Protein AF-A0A3N5ETC2-F1 (afdb_monomer)

Solvent-accessible surface area (backbone atoms only — not comparable to full-atom values): 14124 Å² total; per-residue (Å²): 138,89,84,89,78,61,56,82,52,38,61,67,38,75,29,62,66,17,49,47,50,41,55,29,38,57,74,42,97,47,43,47,80,92,52,79,60,78,62,49,77,41,61,48,89,78,31,52,67,51,34,75,43,76,66,88,49,67,66,61,48,50,51,41,51,53,55,23,56,76,71,58,75,91,77,90,53,80,82,88,71,67,94,67,65,34,75,94,72,60,84,70,82,59,80,72,40,48,79,42,86,40,76,46,70,74,87,73,61,61,68,84,58,93,41,73,70,49,39,47,38,69,69,37,69,14,74,51,74,47,82,40,49,38,69,51,51,52,31,48,54,74,51,38,63,48,66,68,54,49,52,46,44,51,29,71,64,69,58,69,47,39,57,56,65,51,62,65,57,52,80,88,18,54,75,40,69,48,59,46,50,56,96,46,33,33,42,33,43,37,33,36,36,44,95,84,62,65,29,35,38,41,31,44,33,45,31,42,48,41,61,56,96,86,35,74,78,42,79,50,75,48,76,53,69,57,66,38,45,78,50,59,94,44,84,67,65,62,68

Sequence (239 aa):
MSLAIDQWYTRRQKDPEGDFYRKIVLQSPQNNLNATTQGLFLATPDGKLLGFTNNRSPEWVRAMLKKGLAGFTPGEAELLTNPKPDPNFTYRLPEGGLILSATSKVLKGYDKAPSLEIGFFQNSLGRDVLWMRKDEHQALVRGEVMKSFQKRMAKFNLIDNTRGEPYPWQDAEIKQVEMTIKDGVLTGTAHLETASGDRGYKAELRGFVESKEGKLTRLDVVARGEAWGASGCTEVGKP

Mean predicted aligned error: 6.09 Å

Secondary structure (DSSP, 8-state):
------HHHHTT--SHHHHHHHHHHTTSTT--TTS---SEEEE-TTS-EEEEE----HHHHHHHHHHHHHT-----------SS--TTT-PPPPTT-EEEEEEE---S-PPPPSSHHHHHHHH--EEEEEEE-HHHHHHHHTT---HHHHHHHHHHTSS--TTSSPPPPPGGGEEEEEEEEETTEEEEEEEEE-TTSSSEEEEEEEEEEEEETTEEEEEEEEEEEEEES--SS------

Foldseek 3Di:
DDDDDDLLQLCVWDFLSSVLVLLQQCVDPNNPSVDDSDWDFDADPQNHTQFTDRDPDPVVVVVSVVSSVVVDDDDDDDDDDTPDTRPVRPDDQPVQKDKDKAKDADPDDFDDFPDVVLVQLNPFIFIDIDIGDNVQQLQLQVQHHDPVSQQSCQFPPVFPRSQDDFHGADPVQFPDTDWGGDPQKIWIWTWGADPVRQWIWTWIKIWGWDDDPSGTPDTDMDIDTDIFHGGDDGNRTTD

pLDDT: mean 91.54, std 9.15, range [47.66, 98.75]

Radius of gyration: 22.19 Å; Cα contacts (8 Å, |Δi|>4): 413; chains: 1; bounding box: 44×50×58 Å

Structure (mmCIF, N/CA/C/O backbone):
data_AF-A0A3N5ETC2-F1
#
_entry.id   AF-A0A3N5ETC2-F1
#
loop_
_atom_site.group_PDB
_atom_site.id
_atom_site.type_symbol
_atom_site.label_atom_id
_atom_site.label_alt_id
_atom_site.label_comp_id
_atom_site.label_asym_id
_atom_site.label_entity_id
_atom_site.label_seq_id
_atom_site.pdbx_PDB_ins_code
_atom_site.Cartn_x
_atom_site.Cartn_y
_atom_site.Cartn_z
_atom_site.occupancy
_atom_site.B_iso_or_equiv
_atom_site.auth_seq_id
_atom_site.auth_comp_id
_atom_site.auth_asym_id
_atom_site.auth_atom_id
_atom_site.pdbx_PDB_model_num
ATOM 1 N N . MET A 1 1 ? -0.061 -10.756 -23.915 1.00 68.75 1 MET A N 1
ATOM 2 C CA . MET A 1 1 ? -0.398 -10.809 -22.477 1.00 68.75 1 MET A CA 1
ATOM 3 C C . MET A 1 1 ? 0.293 -9.642 -21.793 1.00 68.75 1 MET A C 1
ATOM 5 O O . MET A 1 1 ? 1.446 -9.391 -22.114 1.00 68.75 1 MET A O 1
ATOM 9 N N . SER A 1 2 ? -0.396 -8.907 -20.922 1.00 76.06 2 SER A N 1
ATOM 10 C CA . SER A 1 2 ? 0.222 -7.900 -20.051 1.00 76.06 2 SER A CA 1
ATOM 11 C C . SER A 1 2 ? 0.341 -8.476 -18.646 1.00 76.06 2 SER A C 1
ATOM 13 O O . SER A 1 2 ? -0.638 -9.011 -18.130 1.00 76.06 2 SER A O 1
ATOM 15 N N . LEU A 1 3 ? 1.520 -8.359 -18.044 1.00 85.56 3 LEU A N 1
ATOM 16 C CA . LEU A 1 3 ? 1.805 -8.815 -16.688 1.00 85.56 3 LEU A CA 1
ATOM 17 C C . LEU A 1 3 ? 2.266 -7.616 -15.858 1.00 85.56 3 LEU A C 1
ATOM 19 O O . LEU A 1 3 ? 3.099 -6.835 -16.315 1.00 85.56 3 LEU A O 1
ATOM 23 N N . ALA A 1 4 ? 1.725 -7.482 -14.650 1.00 85.56 4 ALA A N 1
ATOM 24 C CA . ALA A 1 4 ? 2.236 -6.562 -13.644 1.00 85.56 4 ALA A CA 1
ATOM 25 C C . ALA A 1 4 ? 3.033 -7.365 -12.613 1.00 85.56 4 ALA A C 1
ATOM 27 O O . ALA A 1 4 ? 2.586 -8.424 -12.179 1.00 85.56 4 ALA A O 1
ATOM 28 N N . ILE A 1 5 ? 4.202 -6.856 -12.236 1.00 88.69 5 ILE A N 1
ATOM 29 C CA . ILE A 1 5 ? 5.091 -7.471 -11.248 1.00 88.69 5 ILE A CA 1
ATOM 30 C C . ILE A 1 5 ? 5.539 -6.423 -10.237 1.00 88.69 5 ILE A C 1
ATOM 32 O O . ILE A 1 5 ? 5.671 -5.241 -10.569 1.00 88.69 5 ILE A O 1
ATOM 36 N N . ASP A 1 6 ? 5.819 -6.861 -9.015 1.00 89.06 6 ASP A N 1
ATOM 37 C CA . ASP A 1 6 ? 6.501 -6.025 -8.036 1.00 89.06 6 ASP A CA 1
ATOM 38 C C . ASP A 1 6 ? 8.007 -6.048 -8.320 1.00 89.06 6 ASP A C 1
ATOM 40 O O . ASP A 1 6 ? 8.734 -6.954 -7.909 1.00 89.06 6 ASP A O 1
ATOM 44 N N . GLN A 1 7 ? 8.496 -5.019 -9.017 1.00 90.94 7 GLN A N 1
ATOM 45 C CA . GLN A 1 7 ? 9.916 -4.910 -9.353 1.00 90.94 7 GLN A CA 1
ATOM 46 C C . GLN A 1 7 ? 10.832 -4.927 -8.121 1.00 90.94 7 GLN A C 1
ATOM 48 O O . GLN A 1 7 ? 11.973 -5.380 -8.224 1.00 90.94 7 GLN A O 1
ATOM 53 N N . TRP A 1 8 ? 10.366 -4.443 -6.961 1.00 88.00 8 TRP A N 1
ATOM 54 C CA . TRP A 1 8 ? 11.162 -4.440 -5.736 1.00 88.00 8 TRP A CA 1
ATOM 55 C C . TRP A 1 8 ? 11.417 -5.877 -5.273 1.00 88.00 8 TRP A C 1
ATOM 57 O O . TRP A 1 8 ? 12.530 -6.195 -4.842 1.00 88.00 8 TRP A O 1
ATOM 67 N N . TYR A 1 9 ? 10.433 -6.759 -5.424 1.00 91.38 9 TYR A N 1
ATOM 68 C CA . TYR A 1 9 ? 10.560 -8.174 -5.082 1.00 91.38 9 TYR A CA 1
ATOM 69 C C . TYR A 1 9 ? 11.298 -8.943 -6.170 1.00 91.38 9 TYR A C 1
ATOM 71 O O . TYR A 1 9 ? 12.381 -9.482 -5.925 1.00 91.38 9 TYR A O 1
ATOM 79 N N . THR A 1 10 ? 10.777 -8.925 -7.395 1.00 92.75 10 THR A N 1
ATOM 80 C CA . THR A 1 10 ? 11.237 -9.809 -8.472 1.00 92.75 10 THR A CA 1
ATOM 81 C C . THR A 1 10 ? 12.703 -9.557 -8.843 1.00 92.75 10 THR A C 1
ATOM 83 O O . THR A 1 10 ? 13.438 -10.491 -9.159 1.00 92.75 10 THR A O 1
ATOM 86 N N . ARG A 1 11 ? 13.215 -8.319 -8.714 1.00 94.25 11 ARG A N 1
ATOM 87 C CA . ARG A 1 11 ? 14.649 -8.047 -8.954 1.00 94.25 11 ARG A CA 1
ATOM 88 C C . ARG A 1 11 ? 15.577 -8.738 -7.951 1.00 94.25 11 ARG A C 1
ATOM 90 O O . ARG A 1 11 ? 16.733 -9.002 -8.288 1.00 94.25 11 ARG A O 1
ATOM 97 N N . ARG A 1 12 ? 15.094 -9.013 -6.734 1.00 94.56 12 ARG A N 1
ATOM 98 C CA . ARG A 1 12 ? 15.854 -9.616 -5.626 1.00 94.56 12 ARG A CA 1
ATOM 99 C C . ARG A 1 12 ? 15.632 -11.120 -5.491 1.00 94.56 12 ARG A C 1
ATOM 101 O O . ARG A 1 12 ? 16.548 -11.790 -5.025 1.00 94.56 12 ARG A O 1
ATOM 108 N N . GLN A 1 13 ? 14.485 -11.616 -5.944 1.00 94.75 13 GLN A N 1
ATOM 109 C CA . GLN A 1 13 ? 14.080 -13.022 -5.928 1.00 94.75 13 GLN A CA 1
ATOM 110 C C . GLN A 1 13 ? 15.122 -13.944 -6.578 1.00 94.75 13 GLN A C 1
ATOM 112 O O . GLN A 1 13 ? 15.559 -13.703 -7.705 1.00 94.75 13 GLN A O 1
ATOM 117 N N . LYS 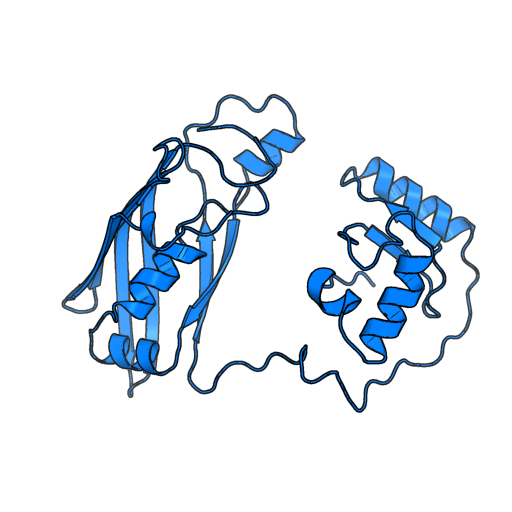A 1 14 ? 15.567 -14.980 -5.871 1.00 94.88 14 LYS A N 1
ATOM 118 C CA . LYS A 1 14 ? 16.634 -15.908 -6.280 1.00 94.88 14 LYS A CA 1
ATOM 119 C C . LYS A 1 14 ? 16.070 -17.245 -6.750 1.00 94.88 14 LYS A C 1
ATOM 121 O O . LYS A 1 14 ? 16.348 -18.289 -6.172 1.00 94.88 14 LYS A O 1
ATOM 126 N N . ASP A 1 15 ? 15.286 -17.185 -7.818 1.00 95.81 15 ASP A N 1
ATOM 127 C CA . ASP A 1 15 ? 14.715 -18.339 -8.508 1.00 95.81 15 ASP A CA 1
ATOM 128 C C . ASP A 1 15 ? 14.569 -18.046 -10.024 1.00 95.81 15 ASP A C 1
ATOM 130 O O . ASP A 1 15 ? 14.901 -16.933 -10.461 1.00 95.81 15 ASP A O 1
ATOM 134 N N . PRO A 1 16 ? 14.089 -19.009 -10.841 1.00 96.12 16 PRO A N 1
ATOM 135 C CA . PRO A 1 16 ? 13.967 -18.835 -12.289 1.00 96.12 16 PRO A CA 1
ATOM 136 C C . PRO A 1 16 ? 13.113 -17.634 -12.732 1.00 96.12 16 PRO A C 1
ATOM 138 O O . PRO A 1 16 ? 13.403 -17.034 -13.767 1.00 96.12 16 PRO A O 1
ATOM 141 N N . GLU A 1 17 ? 12.089 -17.240 -11.968 1.00 94.31 17 GLU A N 1
ATOM 142 C CA . GLU A 1 17 ? 11.261 -16.064 -12.283 1.00 94.31 17 GLU A CA 1
ATOM 143 C C . GLU A 1 17 ? 12.045 -14.766 -12.083 1.00 94.31 17 GLU A C 1
ATOM 145 O O . GLU A 1 17 ? 12.055 -13.887 -12.955 1.00 94.31 17 GLU A O 1
ATOM 150 N N . GLY A 1 18 ? 12.759 -14.665 -10.959 1.00 95.56 18 GLY A N 1
ATOM 151 C CA . GLY A 1 18 ? 13.649 -13.542 -10.694 1.00 95.56 18 GLY A CA 1
ATOM 152 C C . GLY A 1 18 ? 14.783 -13.442 -11.719 1.00 95.56 18 GLY A C 1
ATOM 153 O O . GLY A 1 18 ? 15.130 -12.339 -12.151 1.00 95.56 18 GLY A O 1
ATOM 154 N N . ASP A 1 19 ? 15.349 -14.576 -12.140 1.00 96.69 19 ASP A N 1
ATOM 155 C CA . ASP A 1 19 ? 16.384 -14.631 -13.179 1.00 96.69 19 ASP A CA 1
ATOM 156 C C . ASP A 1 19 ? 15.853 -14.166 -14.535 1.00 96.69 19 ASP A C 1
ATOM 158 O O . ASP A 1 19 ? 16.498 -13.349 -15.199 1.00 96.69 19 ASP A O 1
ATOM 162 N N . PHE A 1 20 ? 14.654 -14.610 -14.917 1.00 96.12 20 PHE A N 1
ATOM 163 C CA . PHE A 1 20 ? 14.002 -14.177 -16.148 1.00 96.12 20 PHE A CA 1
A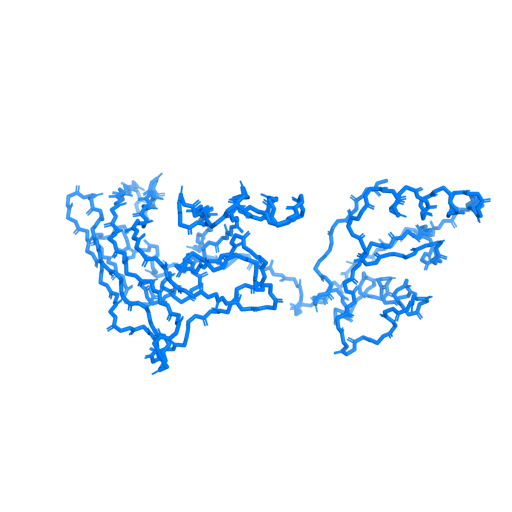TOM 164 C C . PHE A 1 20 ? 13.757 -12.664 -16.162 1.00 96.12 20 PHE A C 1
ATOM 166 O O . PHE A 1 20 ? 14.103 -11.976 -17.125 1.00 96.12 20 PHE A O 1
ATOM 173 N N . TYR A 1 21 ? 13.237 -12.111 -15.065 1.00 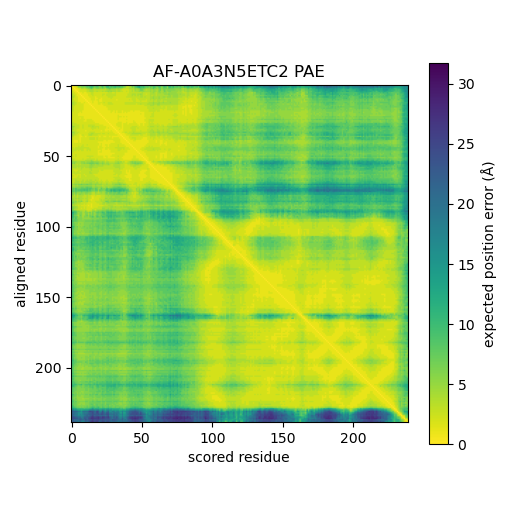96.06 21 TYR A N 1
ATOM 174 C CA . TYR A 1 21 ? 13.046 -10.668 -14.948 1.00 96.06 21 TYR A CA 1
ATOM 175 C C . TYR A 1 21 ? 14.369 -9.895 -15.038 1.00 96.06 21 TYR A C 1
ATOM 177 O O . TYR A 1 21 ? 14.481 -8.935 -15.808 1.00 96.06 21 TYR A O 1
ATOM 185 N N . ARG A 1 22 ? 15.402 -10.322 -14.298 1.00 97.19 22 ARG A N 1
ATOM 186 C CA . ARG A 1 22 ? 16.732 -9.693 -14.349 1.00 97.19 22 ARG A CA 1
ATOM 187 C C . ARG A 1 22 ? 17.334 -9.751 -15.748 1.00 97.19 22 ARG A C 1
ATOM 189 O O . ARG A 1 22 ? 17.896 -8.748 -16.185 1.00 97.19 22 ARG A O 1
ATOM 196 N N . LYS A 1 23 ? 17.181 -10.872 -16.463 1.00 97.38 23 LYS A N 1
ATOM 197 C CA . LYS A 1 23 ? 17.632 -11.025 -17.854 1.00 97.38 23 LYS A CA 1
ATOM 198 C C . LYS A 1 23 ? 17.080 -9.907 -18.738 1.00 97.38 23 LYS A C 1
ATOM 200 O O . LYS A 1 23 ? 17.843 -9.321 -19.501 1.00 97.38 23 LYS A O 1
ATOM 205 N N . ILE A 1 24 ? 15.797 -9.568 -18.601 1.00 97.25 24 ILE A N 1
ATOM 206 C CA . ILE A 1 24 ? 15.151 -8.484 -19.361 1.00 97.25 24 ILE A CA 1
ATOM 207 C C . ILE A 1 24 ? 15.677 -7.113 -18.919 1.00 97.25 24 ILE A C 1
ATOM 209 O O . ILE A 1 24 ? 16.094 -6.300 -19.743 1.00 97.25 24 ILE A O 1
ATOM 213 N N . VAL A 1 25 ? 15.664 -6.845 -17.613 1.00 97.25 25 VAL A N 1
ATOM 214 C CA . VAL A 1 25 ? 15.974 -5.521 -17.048 1.00 97.25 25 VAL A CA 1
ATOM 215 C C . VAL A 1 25 ? 17.407 -5.089 -17.332 1.00 97.25 25 VAL A C 1
ATOM 217 O O . VAL A 1 25 ? 17.637 -3.921 -17.646 1.00 97.25 25 VAL A O 1
ATOM 220 N N . LEU A 1 26 ? 18.361 -6.021 -17.279 1.00 97.94 26 LEU A N 1
ATOM 221 C CA . LEU A 1 26 ? 19.779 -5.750 -17.532 1.00 97.94 26 LEU A CA 1
ATOM 222 C C . LEU A 1 26 ? 20.060 -5.261 -18.967 1.00 97.94 26 LEU A C 1
ATOM 224 O O . LEU A 1 26 ? 21.101 -4.655 -19.203 1.00 97.94 26 LEU A O 1
ATOM 228 N N . GLN A 1 27 ? 19.130 -5.468 -19.907 1.00 98.00 27 GLN A N 1
ATOM 229 C CA . GLN A 1 27 ? 19.212 -4.956 -21.283 1.00 98.00 27 GLN A CA 1
ATOM 230 C C . GLN A 1 27 ? 18.636 -3.535 -21.438 1.00 98.00 27 GLN A C 1
ATOM 232 O O . GLN A 1 27 ? 18.716 -2.947 -22.516 1.00 98.00 27 GLN A O 1
ATOM 237 N N . SER A 1 28 ? 18.006 -2.988 -20.397 1.00 96.19 28 SER A N 1
ATOM 238 C CA . SER A 1 28 ? 17.310 -1.697 -20.438 1.00 96.19 28 SER A CA 1
ATOM 239 C C . SER A 1 28 ? 18.163 -0.552 -19.871 1.00 96.19 28 SER A C 1
ATOM 241 O O . SER A 1 28 ? 19.159 -0.801 -19.194 1.00 96.19 28 SER A O 1
ATOM 243 N N . PRO A 1 29 ? 17.743 0.716 -20.043 1.00 95.88 29 PRO A N 1
ATOM 244 C CA . PRO A 1 29 ? 18.327 1.841 -19.308 1.00 95.88 29 PRO A CA 1
ATOM 245 C C . PRO A 1 29 ? 18.231 1.720 -17.774 1.00 95.88 29 PRO A C 1
ATOM 247 O O . PRO A 1 29 ? 18.998 2.367 -17.073 1.00 95.88 29 PRO A O 1
ATOM 250 N N . GLN A 1 30 ? 17.323 0.887 -17.246 1.00 94.56 30 GLN A N 1
ATOM 251 C CA . GLN A 1 30 ? 17.168 0.605 -15.812 1.00 94.56 30 GLN A CA 1
ATOM 252 C C . GLN A 1 30 ? 17.970 -0.634 -15.373 1.00 94.56 30 GLN A C 1
ATOM 254 O O . GLN A 1 30 ? 17.499 -1.454 -14.588 1.00 94.56 30 GLN A O 1
ATOM 259 N N . ASN A 1 31 ? 19.184 -0.810 -15.891 1.00 95.81 31 ASN A N 1
ATOM 260 C CA . ASN A 1 31 ? 20.007 -2.004 -15.658 1.00 95.81 31 ASN A CA 1
ATOM 261 C C . ASN A 1 31 ? 20.659 -2.083 -14.262 1.00 95.81 31 ASN A C 1
ATOM 263 O O . ASN A 1 31 ? 21.327 -3.068 -13.949 1.00 95.81 31 ASN A O 1
ATOM 267 N N . ASN A 1 32 ? 20.472 -1.087 -13.395 1.00 95.44 32 ASN A N 1
ATOM 268 C CA . ASN A 1 32 ? 20.990 -1.127 -12.032 1.00 95.44 32 ASN A CA 1
ATOM 269 C C . ASN A 1 32 ? 20.000 -1.825 -11.086 1.00 95.44 32 ASN A C 1
ATOM 271 O O . ASN A 1 32 ? 19.066 -1.208 -10.576 1.00 95.44 32 ASN A O 1
ATOM 275 N N . LEU A 1 33 ? 20.255 -3.098 -10.777 1.00 94.75 33 LEU A N 1
ATOM 276 C CA . LEU A 1 33 ? 19.414 -3.904 -9.879 1.00 94.75 33 LEU A CA 1
ATOM 277 C C . LEU A 1 33 ? 19.383 -3.403 -8.420 1.00 94.75 33 LEU A C 1
ATOM 279 O O . LEU A 1 33 ? 18.491 -3.786 -7.657 1.00 94.75 33 LEU A O 1
ATOM 283 N N . ASN A 1 34 ? 20.327 -2.538 -8.032 1.00 94.00 34 ASN A N 1
ATOM 284 C CA . ASN A 1 34 ? 20.347 -1.890 -6.720 1.00 94.00 34 ASN A CA 1
ATOM 285 C C . ASN A 1 34 ? 19.507 -0.599 -6.687 1.00 94.00 34 ASN A C 1
ATOM 287 O O . ASN A 1 34 ? 19.157 -0.132 -5.604 1.00 94.00 34 ASN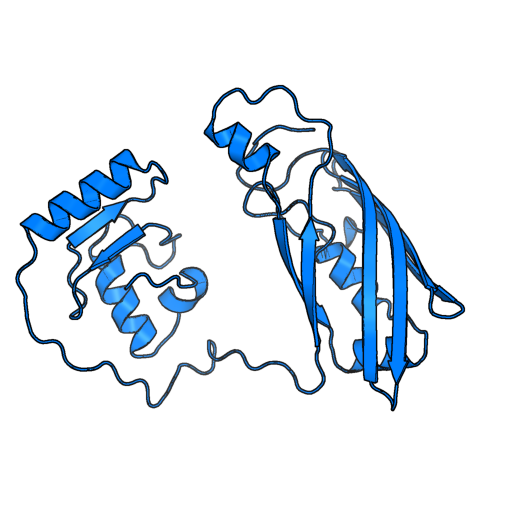 A O 1
ATOM 291 N N . ALA A 1 35 ? 19.132 -0.050 -7.847 1.00 91.94 35 ALA A N 1
ATOM 292 C CA . ALA A 1 35 ? 18.242 1.103 -7.989 1.00 91.94 35 ALA A CA 1
ATOM 293 C C . ALA A 1 35 ? 16.825 0.667 -8.393 1.00 91.94 35 ALA A C 1
ATOM 295 O O . ALA A 1 35 ? 16.548 -0.522 -8.539 1.00 91.94 35 ALA A O 1
ATOM 296 N N . THR A 1 36 ? 15.881 1.606 -8.517 1.00 89.75 36 THR A N 1
ATOM 297 C CA . THR A 1 36 ? 14.545 1.314 -9.069 1.00 89.75 36 THR A CA 1
ATOM 298 C C . THR A 1 36 ? 14.657 0.740 -10.482 1.00 89.75 36 THR A C 1
ATOM 300 O O . THR A 1 36 ? 15.392 1.273 -11.307 1.00 89.75 36 THR A O 1
ATOM 303 N N . THR A 1 37 ? 13.925 -0.338 -10.763 1.00 94.88 37 THR A N 1
ATOM 304 C CA . THR A 1 37 ? 13.804 -0.897 -12.118 1.00 94.88 37 THR A CA 1
ATOM 305 C C . THR A 1 37 ? 12.400 -0.679 -12.684 1.00 94.88 37 THR A C 1
ATOM 307 O O . THR A 1 37 ? 11.973 -1.364 -13.606 1.00 94.88 37 THR A O 1
ATOM 310 N N . GLN A 1 38 ? 11.672 0.299 -12.128 1.00 91.94 38 GLN A N 1
ATOM 311 C CA . GLN A 1 38 ? 10.338 0.683 -12.581 1.00 91.94 38 GLN A CA 1
ATOM 312 C C . GLN A 1 38 ? 10.335 1.106 -14.056 1.00 91.94 38 GLN A C 1
ATOM 314 O O . GLN A 1 38 ? 11.218 1.834 -14.525 1.00 91.94 38 GLN A O 1
ATOM 319 N N . GLY A 1 39 ? 9.292 0.663 -14.755 1.00 93.62 39 GLY A N 1
ATOM 320 C CA . GLY A 1 39 ? 8.985 1.037 -16.125 1.00 93.62 39 GLY A CA 1
ATOM 321 C C . GLY A 1 39 ? 8.094 0.007 -16.809 1.00 93.62 39 GLY A C 1
ATOM 322 O O . GLY A 1 39 ? 7.671 -0.986 -16.216 1.00 93.62 39 GLY A O 1
ATOM 323 N N . LEU A 1 40 ? 7.810 0.266 -18.077 1.00 95.44 40 LEU A N 1
ATOM 324 C CA . LEU A 1 40 ? 7.109 -0.628 -18.981 1.00 95.44 40 LEU A CA 1
ATOM 325 C C . LEU A 1 40 ? 8.143 -1.300 -19.880 1.00 95.44 40 LEU A C 1
ATOM 327 O O . LEU A 1 40 ? 8.903 -0.627 -20.580 1.00 95.44 40 LEU A O 1
ATOM 331 N N . PHE A 1 41 ? 8.153 -2.628 -19.854 1.00 96.12 41 PHE A N 1
ATOM 332 C CA . PHE A 1 41 ? 9.066 -3.460 -20.625 1.00 96.12 41 PHE A CA 1
ATOM 333 C C . PHE A 1 41 ? 8.278 -4.218 -21.686 1.00 96.12 41 PHE A C 1
ATOM 335 O O . PHE A 1 41 ? 7.252 -4.832 -21.395 1.00 96.12 41 PHE A O 1
ATOM 342 N N . LEU A 1 42 ? 8.778 -4.195 -22.915 1.00 96.25 42 LEU A N 1
ATOM 343 C CA . LEU A 1 42 ? 8.353 -5.097 -23.972 1.00 96.25 42 LEU A CA 1
ATOM 344 C C . LEU A 1 42 ? 9.500 -6.068 -24.229 1.00 96.25 42 LEU A C 1
ATOM 346 O O . LEU A 1 42 ? 10.584 -5.645 -24.626 1.00 96.25 42 LEU A O 1
ATOM 350 N N . ALA A 1 43 ? 9.260 -7.354 -24.009 1.00 95.00 43 ALA A N 1
ATOM 351 C CA . ALA A 1 43 ? 10.249 -8.406 -24.185 1.00 95.00 43 ALA A CA 1
ATOM 352 C C . ALA A 1 43 ? 9.625 -9.624 -24.870 1.00 95.00 43 ALA A C 1
ATOM 354 O O . ALA A 1 43 ? 8.409 -9.818 -24.848 1.00 95.00 43 ALA A O 1
ATOM 355 N N . THR A 1 44 ? 10.473 -10.420 -25.502 1.00 94.56 44 THR A N 1
ATOM 356 C CA . THR A 1 44 ? 10.109 -11.716 -26.083 1.00 94.56 44 THR A CA 1
ATOM 357 C C . THR A 1 44 ? 9.995 -12.798 -24.996 1.00 94.56 44 THR A C 1
ATOM 359 O O . THR A 1 44 ? 10.499 -12.603 -23.884 1.00 94.56 44 THR A O 1
ATOM 362 N N . PRO A 1 45 ? 9.373 -13.955 -25.298 1.00 92.75 45 PRO A N 1
ATOM 363 C CA . PRO A 1 45 ? 9.255 -15.062 -24.347 1.00 92.75 45 PRO A CA 1
ATOM 364 C C . PRO A 1 45 ? 10.593 -15.633 -23.858 1.00 92.75 45 PRO A C 1
ATOM 366 O O . PRO A 1 45 ? 10.650 -16.156 -22.753 1.00 92.75 45 PRO A O 1
ATOM 369 N N . ASP A 1 46 ? 11.673 -15.501 -24.634 1.00 93.50 46 ASP A N 1
ATOM 370 C CA . ASP A 1 46 ? 13.013 -15.938 -24.223 1.00 93.50 46 ASP A CA 1
ATOM 371 C C . ASP A 1 46 ? 13.751 -14.898 -23.353 1.00 93.50 46 ASP A C 1
ATOM 373 O O . ASP A 1 46 ? 14.857 -15.156 -22.875 1.00 93.50 46 ASP A O 1
ATOM 377 N N . GLY A 1 47 ? 13.155 -13.724 -23.118 1.00 94.31 47 GLY A N 1
ATOM 378 C CA . GLY A 1 47 ? 13.717 -12.656 -22.295 1.00 94.31 47 GLY A CA 1
ATOM 379 C C . GLY A 1 47 ? 14.562 -11.623 -23.050 1.00 94.31 47 GLY A C 1
ATOM 380 O O . GLY A 1 47 ? 15.215 -10.800 -22.405 1.00 94.31 47 GLY A O 1
ATOM 381 N N . LYS A 1 48 ? 14.576 -11.605 -24.389 1.00 95.38 48 LYS A N 1
ATOM 382 C CA . LYS A 1 48 ? 15.169 -10.496 -25.164 1.00 95.38 48 LYS A CA 1
ATOM 383 C C . LYS A 1 48 ? 14.302 -9.235 -25.085 1.00 95.38 48 LYS A C 1
ATOM 385 O O . LYS A 1 48 ? 13.109 -9.285 -25.393 1.00 95.38 48 LYS A O 1
ATOM 390 N N . LEU A 1 49 ? 14.906 -8.097 -24.741 1.00 96.94 49 LEU A N 1
ATOM 391 C CA . LEU A 1 49 ? 14.231 -6.798 -24.688 1.00 96.94 49 LEU A CA 1
ATOM 392 C C . LEU A 1 49 ? 13.972 -6.248 -26.102 1.00 96.94 49 LEU A C 1
ATOM 394 O O . LEU A 1 49 ? 14.870 -6.189 -26.939 1.00 96.94 49 LEU A O 1
ATOM 398 N N . LEU A 1 50 ? 12.742 -5.803 -26.352 1.00 96.88 50 LEU A N 1
ATOM 399 C CA . LEU A 1 50 ? 12.309 -5.152 -27.596 1.00 96.88 50 LEU A CA 1
ATOM 400 C C . LEU A 1 50 ? 12.043 -3.653 -27.411 1.00 96.88 50 LEU A C 1
ATOM 402 O O . LEU A 1 50 ? 12.112 -2.881 -28.367 1.00 96.88 50 LEU A O 1
ATOM 406 N N . GLY A 1 51 ? 11.716 -3.229 -26.191 1.00 96.62 51 GLY A N 1
ATOM 407 C CA . GLY A 1 51 ? 11.445 -1.832 -25.886 1.00 96.62 51 GLY A CA 1
ATOM 408 C C . GLY A 1 51 ? 11.310 -1.572 -24.394 1.00 96.62 51 GLY A C 1
ATOM 409 O O . GLY A 1 51 ? 10.938 -2.455 -23.624 1.00 96.62 51 GLY A O 1
ATOM 410 N N . PHE A 1 52 ? 11.607 -0.338 -24.004 1.00 96.62 52 PHE A N 1
ATOM 411 C CA . PHE A 1 52 ? 11.464 0.146 -22.640 1.00 96.62 52 PHE A CA 1
ATOM 412 C C . PHE A 1 52 ? 10.965 1.593 -22.647 1.00 96.62 52 PHE A C 1
ATOM 414 O O . PHE A 1 52 ? 11.418 2.405 -23.457 1.00 96.62 52 PHE A O 1
ATOM 421 N N . THR A 1 53 ? 10.075 1.928 -21.717 1.00 94.69 53 THR A N 1
ATOM 422 C CA . THR A 1 53 ? 9.749 3.314 -21.369 1.00 94.69 53 THR A CA 1
ATOM 423 C C . THR A 1 53 ? 9.374 3.414 -19.896 1.00 94.69 53 THR A C 1
ATOM 425 O O . THR A 1 53 ? 8.654 2.567 -19.381 1.00 94.69 53 THR A O 1
ATOM 428 N N . ASN A 1 54 ? 9.823 4.468 -19.214 1.00 90.44 54 ASN A N 1
ATOM 429 C CA . ASN A 1 54 ? 9.325 4.820 -17.877 1.00 90.44 54 ASN A CA 1
ATOM 430 C C . ASN A 1 54 ? 8.307 5.977 -17.924 1.00 90.44 54 ASN A C 1
ATOM 432 O O . ASN A 1 54 ? 7.960 6.563 -16.901 1.00 90.44 54 ASN A O 1
ATOM 436 N N . ASN A 1 55 ? 7.850 6.346 -19.124 1.00 85.25 55 ASN A N 1
ATOM 437 C CA . ASN A 1 55 ? 6.828 7.366 -19.323 1.00 85.25 55 ASN A CA 1
ATOM 438 C C . ASN A 1 55 ? 5.432 6.718 -19.348 1.00 85.25 55 ASN A C 1
ATOM 440 O O . ASN A 1 55 ? 5.259 5.616 -19.867 1.00 85.25 55 ASN A O 1
ATOM 444 N N . ARG A 1 56 ? 4.435 7.421 -18.804 1.00 79.44 56 ARG A N 1
ATOM 445 C CA . ARG A 1 56 ? 3.028 6.991 -18.765 1.00 79.44 56 ARG A CA 1
ATOM 446 C C . ARG A 1 56 ? 2.200 7.506 -19.949 1.00 79.44 56 ARG A C 1
ATOM 448 O O . ARG A 1 56 ? 1.028 7.160 -20.050 1.00 79.44 56 ARG A O 1
ATOM 455 N N . SER A 1 57 ? 2.783 8.318 -20.832 1.00 84.88 57 SER A N 1
ATOM 456 C CA . SER A 1 57 ? 2.094 8.857 -22.005 1.00 84.88 57 SER A CA 1
ATOM 457 C C . SER A 1 57 ? 1.651 7.729 -22.951 1.00 84.88 57 SER A C 1
ATOM 459 O O . SER A 1 57 ? 2.489 6.927 -23.389 1.00 84.88 57 SER A O 1
ATOM 461 N N . PRO A 1 58 ? 0.359 7.694 -23.330 1.00 88.38 58 PRO A N 1
ATOM 462 C CA . PRO A 1 58 ? -0.156 6.744 -24.310 1.00 88.38 58 PRO A CA 1
ATOM 463 C C . PRO A 1 58 ? 0.601 6.789 -25.641 1.00 88.38 58 PRO A C 1
ATOM 465 O O . PRO A 1 58 ? 0.835 5.749 -26.257 1.00 88.38 58 PRO A O 1
ATOM 468 N N . GLU A 1 59 ? 1.020 7.977 -26.076 1.00 92.25 59 GLU A N 1
ATOM 469 C CA . GLU A 1 59 ? 1.758 8.198 -27.318 1.00 92.25 59 GLU A CA 1
ATOM 470 C C . GLU A 1 59 ? 3.125 7.509 -27.277 1.00 92.25 59 GLU A C 1
ATOM 472 O O . GLU A 1 59 ? 3.470 6.757 -28.193 1.00 92.25 59 GLU A O 1
ATOM 477 N N . TRP A 1 60 ? 3.877 7.704 -26.189 1.00 91.00 60 TRP A N 1
ATOM 478 C CA . TRP A 1 60 ? 5.198 7.099 -26.000 1.00 91.00 60 TRP A CA 1
ATOM 479 C C . TRP A 1 60 ? 5.112 5.577 -25.873 1.00 91.00 60 TRP A C 1
ATOM 481 O O . TRP A 1 60 ? 5.896 4.856 -26.496 1.00 91.00 60 TRP A O 1
ATOM 491 N N . VAL A 1 61 ? 4.127 5.072 -25.124 1.00 93.94 61 VAL A N 1
ATOM 492 C CA . VAL A 1 61 ? 3.887 3.628 -24.993 1.00 93.94 61 VAL A CA 1
ATOM 493 C C . VAL A 1 61 ? 3.519 3.024 -26.348 1.00 93.94 61 VAL A C 1
ATOM 495 O O . VAL A 1 61 ? 4.099 2.018 -26.757 1.00 93.94 61 VAL A O 1
ATOM 498 N N . ARG A 1 62 ? 2.617 3.661 -27.103 1.00 95.44 62 ARG A N 1
ATOM 499 C CA . ARG A 1 62 ? 2.222 3.196 -28.440 1.00 95.44 62 ARG A CA 1
ATOM 500 C C . ARG A 1 62 ? 3.401 3.189 -29.412 1.00 95.44 62 ARG A C 1
ATOM 502 O O . ARG A 1 62 ? 3.527 2.246 -30.193 1.00 95.44 62 ARG A O 1
ATOM 509 N N . ALA A 1 63 ? 4.257 4.208 -29.374 1.00 95.62 63 ALA A N 1
ATOM 510 C CA . ALA A 1 63 ? 5.456 4.273 -30.205 1.00 95.62 63 ALA A CA 1
ATOM 511 C C . ALA A 1 63 ? 6.443 3.140 -29.873 1.00 95.62 63 ALA A C 1
ATOM 513 O O . ALA A 1 63 ? 6.912 2.457 -30.786 1.00 95.62 63 ALA A O 1
ATOM 514 N N . MET A 1 64 ? 6.694 2.886 -28.583 1.00 96.31 64 MET A N 1
ATOM 515 C CA . MET A 1 64 ? 7.527 1.769 -28.123 1.00 96.31 64 MET A CA 1
ATOM 516 C C . MET A 1 64 ? 6.982 0.424 -28.623 1.00 96.31 64 MET A C 1
ATOM 518 O O . MET A 1 64 ? 7.739 -0.370 -29.181 1.00 96.31 64 MET A O 1
ATOM 522 N N . LEU A 1 65 ? 5.673 0.186 -28.477 1.00 96.25 65 LEU A N 1
ATOM 523 C CA . LEU A 1 65 ? 5.030 -1.053 -28.924 1.00 96.25 65 LEU A CA 1
ATOM 524 C C . LEU A 1 65 ? 5.163 -1.258 -30.438 1.00 96.25 65 LEU A C 1
ATOM 526 O O . LEU A 1 65 ? 5.543 -2.343 -30.873 1.00 96.25 65 LEU A O 1
ATOM 530 N N . LYS A 1 66 ? 4.906 -0.219 -31.247 1.00 97.25 66 LYS A N 1
ATOM 531 C CA . LYS A 1 66 ? 5.054 -0.294 -32.712 1.00 97.25 66 LYS A CA 1
ATOM 532 C C . LYS A 1 66 ? 6.489 -0.617 -33.125 1.00 97.25 66 LYS A C 1
ATOM 534 O O . LYS A 1 66 ? 6.694 -1.474 -33.980 1.00 97.25 66 LYS A O 1
ATOM 539 N N . LYS A 1 67 ? 7.473 0.050 -32.513 1.00 96.38 67 LYS A N 1
ATOM 540 C CA . LYS A 1 67 ? 8.894 -0.182 -32.797 1.00 96.38 67 LYS A CA 1
ATOM 541 C C . LYS A 1 67 ? 9.311 -1.607 -32.431 1.00 96.38 67 LYS A C 1
ATOM 543 O O . LYS A 1 67 ? 9.970 -2.264 -33.230 1.00 96.38 67 LYS A O 1
ATOM 548 N N . GLY A 1 68 ? 8.907 -2.084 -31.255 1.00 95.69 68 GLY A N 1
ATOM 549 C CA . GLY A 1 68 ? 9.220 -3.440 -30.812 1.00 95.69 68 GLY A CA 1
ATOM 550 C C . GLY A 1 68 ? 8.570 -4.511 -31.685 1.00 95.69 68 GLY A C 1
ATOM 551 O O . GLY A 1 68 ? 9.228 -5.487 -32.022 1.00 95.69 68 GLY A O 1
ATOM 552 N N . LEU A 1 69 ? 7.321 -4.298 -32.117 1.00 95.06 69 LEU A N 1
ATOM 553 C CA . LEU A 1 69 ? 6.622 -5.215 -33.020 1.00 95.06 69 LEU A CA 1
ATOM 554 C C . LEU A 1 69 ? 7.288 -5.291 -34.400 1.00 95.06 69 LEU A C 1
ATOM 556 O O . LEU A 1 69 ? 7.409 -6.377 -34.950 1.00 95.06 69 LEU A O 1
ATOM 560 N N . ALA A 1 70 ? 7.756 -4.166 -34.944 1.00 95.19 70 ALA A N 1
ATOM 561 C CA . ALA A 1 70 ? 8.459 -4.152 -36.228 1.00 95.19 70 ALA A CA 1
ATOM 562 C C . ALA A 1 70 ? 9.793 -4.923 -36.191 1.00 95.19 70 ALA A C 1
ATOM 564 O O . ALA A 1 70 ? 10.222 -5.450 -37.212 1.00 95.19 70 ALA A O 1
ATOM 565 N N . GLY A 1 71 ? 10.445 -4.984 -35.025 1.00 89.06 71 GLY A N 1
ATOM 566 C CA . GLY A 1 71 ? 11.680 -5.744 -34.809 1.00 89.06 71 GLY A CA 1
ATOM 567 C C . GLY A 1 71 ? 11.471 -7.144 -34.225 1.00 89.06 71 GLY A C 1
ATOM 568 O O . GLY A 1 71 ? 12.454 -7.794 -33.865 1.00 89.06 71 GLY A O 1
ATOM 569 N N . PHE A 1 72 ? 10.222 -7.591 -34.065 1.00 94.56 72 PHE A N 1
ATOM 570 C CA . PHE A 1 72 ? 9.913 -8.884 -33.469 1.00 94.56 72 PHE A CA 1
ATOM 571 C C . PHE A 1 72 ? 9.950 -9.993 -34.519 1.00 94.56 72 PHE A C 1
ATOM 573 O O . PHE A 1 72 ? 9.226 -9.953 -35.512 1.00 94.56 72 PHE A O 1
ATOM 580 N N . THR A 1 73 ? 10.737 -11.026 -34.234 1.00 90.88 73 THR A N 1
ATOM 581 C CA . THR A 1 73 ? 10.725 -12.282 -34.982 1.00 90.88 73 THR A CA 1
ATOM 582 C C . THR A 1 73 ? 10.141 -13.367 -34.081 1.00 90.88 73 THR A C 1
ATOM 584 O O . THR A 1 73 ? 10.665 -13.556 -32.979 1.00 90.88 73 THR A O 1
ATOM 587 N N . PRO A 1 74 ? 9.079 -14.077 -34.507 1.00 88.81 74 PRO A N 1
ATOM 588 C CA . PRO A 1 74 ? 8.558 -15.216 -33.764 1.00 88.81 74 PRO A CA 1
ATOM 589 C C . PRO A 1 74 ? 9.632 -16.286 -33.561 1.00 88.81 74 PRO A C 1
ATOM 591 O O . PRO A 1 74 ? 10.403 -16.583 -34.471 1.00 88.81 74 PRO A O 1
ATOM 594 N N . GLY A 1 75 ? 9.653 -16.874 -32.372 1.00 86.69 75 GLY A N 1
ATOM 595 C CA . GLY A 1 75 ? 10.548 -17.964 -32.014 1.00 86.69 75 GLY A CA 1
ATOM 596 C C . GLY A 1 75 ? 9.933 -18.805 -30.907 1.00 86.69 75 GLY A C 1
ATOM 597 O O . GLY A 1 75 ? 9.000 -18.367 -30.228 1.00 86.69 75 GLY A O 1
ATOM 598 N N . GLU A 1 76 ? 10.448 -20.017 -30.750 1.00 89.69 76 GLU A N 1
ATOM 599 C CA . GLU A 1 76 ? 10.095 -20.880 -29.630 1.00 89.69 76 GLU A CA 1
ATOM 600 C C . GLU A 1 76 ? 10.893 -20.469 -28.392 1.00 89.69 76 GLU A C 1
ATOM 602 O O . GLU A 1 76 ? 12.051 -20.060 -28.482 1.00 89.69 76 GLU A O 1
ATOM 607 N N . ALA A 1 77 ? 10.261 -20.571 -27.229 1.00 90.56 77 ALA A N 1
ATOM 608 C CA . ALA A 1 77 ? 10.924 -20.410 -25.949 1.00 90.56 77 ALA A CA 1
ATOM 609 C C . ALA A 1 77 ? 10.547 -21.588 -25.063 1.00 90.56 77 ALA A C 1
ATOM 611 O O . ALA A 1 77 ? 9.400 -22.043 -25.071 1.00 90.56 77 ALA A O 1
ATOM 612 N N . GLU A 1 78 ? 11.518 -22.069 -24.296 1.00 91.81 78 GLU A N 1
ATOM 613 C CA . GLU A 1 78 ? 11.266 -23.094 -23.296 1.00 91.81 78 GLU A CA 1
ATOM 614 C C . GLU A 1 78 ? 10.299 -22.567 -22.234 1.00 91.81 78 GLU A C 1
ATOM 616 O O . GLU A 1 78 ? 10.366 -21.409 -21.809 1.00 91.81 78 GLU A O 1
ATOM 621 N N . LEU A 1 79 ? 9.387 -23.434 -21.793 1.00 92.62 79 LEU A N 1
ATOM 622 C CA . LEU A 1 79 ? 8.483 -23.101 -20.706 1.00 92.62 79 LEU A CA 1
ATOM 623 C C . LEU A 1 79 ? 9.287 -22.924 -19.415 1.00 92.62 79 LEU A C 1
ATOM 625 O O . LEU A 1 79 ? 9.926 -23.858 -18.934 1.00 92.62 79 LEU A O 1
ATOM 629 N N . LEU A 1 80 ? 9.201 -21.735 -18.822 1.00 91.12 80 LEU A N 1
ATOM 630 C CA . LEU A 1 80 ? 9.809 -21.469 -17.527 1.00 91.12 80 LEU A CA 1
ATOM 631 C C . LEU A 1 80 ? 9.066 -22.246 -16.430 1.00 91.12 80 LEU A C 1
ATOM 633 O O . LEU A 1 80 ? 7.903 -21.970 -16.138 1.00 91.12 80 LEU A O 1
ATOM 637 N N . THR A 1 81 ? 9.750 -23.197 -15.797 1.00 94.44 81 THR A N 1
ATOM 638 C CA . THR A 1 81 ? 9.247 -23.910 -14.614 1.00 94.44 81 THR A CA 1
ATOM 639 C C . THR A 1 81 ? 9.950 -23.422 -13.352 1.00 94.44 81 THR A C 1
ATOM 641 O O . THR A 1 81 ? 11.171 -23.269 -13.357 1.00 94.44 81 THR A O 1
ATOM 644 N N . ASN A 1 82 ? 9.210 -23.255 -12.254 1.00 92.94 82 ASN A N 1
ATOM 645 C CA . ASN A 1 82 ? 9.758 -22.848 -10.958 1.00 92.94 82 ASN A CA 1
ATOM 646 C C . ASN A 1 82 ? 9.456 -23.898 -9.866 1.00 92.94 82 ASN A C 1
ATOM 648 O O . ASN A 1 82 ? 8.560 -23.706 -9.045 1.00 92.94 82 ASN A O 1
ATOM 652 N N . PRO A 1 83 ? 10.157 -25.051 -9.854 1.00 92.25 83 PRO A N 1
ATOM 653 C CA . PRO A 1 83 ? 9.888 -26.127 -8.894 1.00 92.25 83 PRO A CA 1
ATOM 654 C C . PRO A 1 83 ? 10.362 -25.804 -7.469 1.00 92.25 83 PRO A C 1
ATOM 656 O O . PRO A 1 83 ? 9.965 -26.480 -6.520 1.00 92.25 83 PRO A O 1
ATOM 659 N N . LYS A 1 84 ? 11.235 -24.802 -7.311 1.00 92.75 84 LYS A N 1
ATOM 660 C CA . LYS A 1 84 ? 11.778 -24.354 -6.024 1.00 92.75 84 LYS A CA 1
ATOM 661 C C . LYS A 1 84 ? 11.739 -22.823 -5.955 1.00 92.75 84 LYS A C 1
ATOM 663 O O . LYS A 1 84 ? 12.792 -22.201 -6.096 1.00 92.75 84 LYS A O 1
ATOM 668 N N . PRO A 1 85 ? 10.549 -22.229 -5.761 1.00 92.25 85 PRO A N 1
ATOM 669 C CA . PRO A 1 85 ? 10.425 -20.784 -5.622 1.00 92.25 85 PRO A CA 1
ATOM 670 C C . PRO A 1 85 ? 11.252 -20.266 -4.443 1.00 92.25 85 PRO A C 1
ATOM 672 O O . PRO A 1 85 ? 11.389 -20.963 -3.432 1.00 92.25 85 PRO A O 1
ATOM 675 N N . ASP A 1 86 ? 11.778 -19.047 -4.552 1.00 93.38 86 ASP A N 1
ATOM 676 C CA . ASP A 1 86 ? 12.557 -18.437 -3.470 1.00 93.38 86 ASP A CA 1
ATOM 677 C C . ASP A 1 86 ? 11.663 -18.246 -2.228 1.00 93.38 86 ASP A C 1
ATOM 679 O O . ASP A 1 86 ? 10.715 -17.450 -2.270 1.00 93.38 86 ASP A O 1
ATOM 683 N N . PRO A 1 87 ? 11.956 -18.923 -1.100 1.00 89.88 87 PRO A N 1
ATOM 684 C CA . PRO A 1 87 ? 11.100 -18.885 0.082 1.00 89.88 87 PRO A CA 1
ATOM 685 C C . PRO A 1 87 ? 10.964 -17.481 0.686 1.00 89.88 87 PRO A C 1
ATOM 687 O O . PRO A 1 87 ? 9.997 -17.217 1.401 1.00 89.88 87 PRO A O 1
ATOM 690 N N . ASN A 1 88 ? 11.894 -16.565 0.393 1.00 89.50 88 ASN A N 1
ATOM 691 C CA . ASN A 1 88 ? 11.837 -15.183 0.874 1.00 89.50 88 ASN A CA 1
ATOM 692 C C . ASN A 1 88 ? 10.804 -14.327 0.129 1.00 89.50 88 ASN A C 1
ATOM 694 O O . ASN A 1 88 ? 10.451 -13.252 0.613 1.00 89.50 88 ASN A O 1
ATOM 698 N N . PHE A 1 89 ? 10.326 -14.788 -1.030 1.00 86.69 89 PHE A N 1
ATOM 699 C CA . PHE A 1 89 ? 9.368 -14.072 -1.878 1.00 86.69 89 PHE A CA 1
ATOM 700 C C . PHE A 1 89 ? 8.072 -14.860 -2.113 1.00 86.69 89 PHE A C 1
ATOM 702 O O . PHE A 1 89 ? 7.177 -14.394 -2.815 1.00 86.69 89 PHE A O 1
ATOM 709 N N . THR A 1 90 ? 7.914 -16.017 -1.464 1.00 81.12 90 THR A N 1
ATOM 710 C CA . THR A 1 90 ? 6.642 -16.747 -1.398 1.00 81.12 90 THR A CA 1
ATOM 711 C C . THR A 1 90 ? 5.821 -16.309 -0.188 1.00 81.12 90 THR A C 1
ATOM 713 O O . THR A 1 90 ? 5.836 -16.954 0.865 1.00 81.12 90 THR A O 1
ATOM 716 N N . TYR A 1 91 ? 5.083 -15.209 -0.316 1.00 75.69 91 TYR A N 1
ATOM 717 C CA . TYR A 1 91 ? 4.231 -14.722 0.768 1.00 75.69 91 TYR A CA 1
ATOM 718 C C . TYR A 1 91 ? 2.988 -15.596 0.914 1.00 75.69 91 TYR A C 1
ATOM 720 O O . TYR A 1 91 ? 2.156 -15.693 0.012 1.00 75.69 91 TYR A O 1
ATOM 728 N N . ARG A 1 92 ? 2.849 -16.224 2.081 1.00 79.75 92 ARG A N 1
ATOM 729 C CA . ARG A 1 92 ? 1.619 -16.903 2.487 1.00 79.75 92 ARG A CA 1
ATOM 730 C C . ARG A 1 92 ? 0.862 -16.015 3.450 1.00 79.75 92 ARG A C 1
ATOM 732 O O . ARG A 1 92 ? 1.463 -15.367 4.307 1.00 79.75 92 ARG A O 1
ATOM 739 N N . LEU A 1 93 ? -0.460 -16.020 3.325 1.00 79.81 93 LEU A N 1
ATOM 740 C CA . LEU A 1 93 ? -1.296 -15.359 4.312 1.00 79.81 93 LEU A CA 1
ATOM 741 C C . LEU A 1 93 ? -1.065 -16.016 5.675 1.00 79.81 93 LEU A C 1
ATOM 743 O O . LEU A 1 93 ? -1.086 -17.249 5.756 1.00 79.81 93 LEU A O 1
ATOM 747 N N . PRO A 1 94 ? -0.816 -15.224 6.733 1.00 82.88 94 PRO A N 1
ATOM 748 C CA . PRO A 1 94 ? -0.676 -15.778 8.066 1.00 82.88 94 PRO A CA 1
ATOM 749 C C . PRO A 1 94 ? -1.977 -16.482 8.452 1.00 82.88 94 PRO A C 1
ATOM 751 O O . PRO A 1 94 ? -3.072 -15.982 8.188 1.00 82.88 94 PRO A O 1
ATOM 754 N N . GLU A 1 95 ? -1.858 -17.650 9.077 1.00 90.25 95 GLU A N 1
ATOM 755 C CA . GLU A 1 95 ? -3.019 -18.436 9.484 1.00 90.25 95 GLU A CA 1
ATOM 756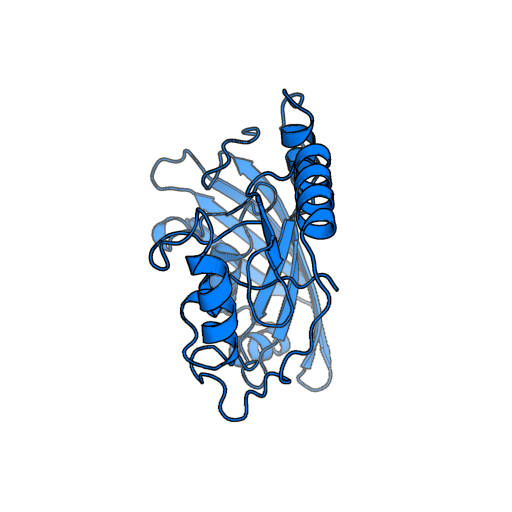 C C . GLU A 1 95 ? -3.936 -17.615 10.405 1.00 90.25 95 GLU A C 1
ATOM 758 O O . GLU A 1 95 ? -3.493 -17.036 11.399 1.00 90.25 95 GLU A O 1
ATOM 763 N N . GLY A 1 96 ? -5.227 -17.556 10.066 1.00 89.88 96 GLY A N 1
ATOM 764 C CA . GLY A 1 96 ? -6.222 -16.785 10.816 1.00 89.88 96 GLY A CA 1
ATOM 765 C C . GLY A 1 96 ? -6.076 -15.265 10.698 1.00 89.88 96 GLY A C 1
ATOM 766 O O . GLY A 1 96 ? -6.800 -14.545 11.378 1.00 89.88 96 GLY A O 1
ATOM 767 N N . GLY A 1 97 ? -5.157 -14.767 9.866 1.00 91.56 97 GLY A N 1
ATOM 768 C CA . GLY A 1 97 ? -5.107 -13.360 9.495 1.00 91.56 97 GLY A CA 1
ATOM 769 C C . GLY A 1 97 ? -6.201 -13.001 8.492 1.00 91.56 97 GLY A C 1
ATOM 770 O O . GLY A 1 97 ? -6.666 -13.846 7.726 1.00 91.56 97 GLY A O 1
ATOM 771 N N . LEU A 1 98 ? -6.598 -11.730 8.489 1.00 92.75 98 LEU A N 1
ATOM 772 C CA . LEU A 1 98 ? -7.567 -11.181 7.542 1.00 92.75 98 LEU A CA 1
ATOM 773 C C . LEU A 1 98 ? -6.908 -10.092 6.697 1.00 92.75 98 LEU A C 1
ATOM 775 O O . LEU A 1 98 ? -6.047 -9.352 7.178 1.00 92.75 98 LEU A O 1
ATOM 779 N N . ILE A 1 99 ? -7.346 -9.977 5.445 1.00 92.69 99 ILE A N 1
ATOM 780 C CA . ILE A 1 99 ? -7.020 -8.844 4.581 1.00 92.69 99 ILE A CA 1
ATOM 781 C C . ILE A 1 99 ? -8.290 -8.036 4.376 1.00 92.69 99 ILE A C 1
ATOM 783 O O . ILE A 1 99 ? -9.306 -8.567 3.930 1.00 92.69 99 ILE A O 1
ATOM 787 N N . LEU A 1 100 ? -8.209 -6.746 4.672 1.00 92.88 100 LEU A N 1
ATOM 788 C CA . LEU A 1 100 ? -9.263 -5.787 4.400 1.00 92.88 100 LEU A CA 1
ATOM 789 C C . LEU A 1 100 ? -8.866 -4.924 3.216 1.00 92.88 100 LEU A C 1
ATOM 791 O O . LEU A 1 100 ? -7.717 -4.505 3.104 1.00 92.88 100 LEU A O 1
ATOM 795 N N . SER A 1 101 ? -9.825 -4.645 2.341 1.00 95.38 101 SER A N 1
ATOM 796 C CA . SER A 1 101 ? -9.632 -3.649 1.291 1.00 95.38 101 SER A CA 1
ATOM 797 C C . SER A 1 101 ? -9.779 -2.256 1.892 1.00 95.38 101 SER A C 1
ATOM 799 O O . SER A 1 101 ? -10.745 -1.987 2.603 1.00 95.38 101 SER A O 1
ATOM 801 N N . ALA A 1 102 ? -8.841 -1.368 1.585 1.00 95.12 102 ALA A N 1
ATOM 802 C CA . ALA A 1 102 ? -8.887 0.032 1.969 1.00 95.12 102 ALA A CA 1
ATOM 803 C C . ALA A 1 102 ? -8.999 0.904 0.716 1.00 95.12 102 ALA A C 1
ATOM 805 O O . ALA A 1 102 ? -8.386 0.642 -0.322 1.00 95.12 102 ALA A O 1
ATOM 806 N N . THR A 1 103 ? -9.819 1.948 0.799 1.00 95.81 103 THR A N 1
ATOM 807 C CA . THR A 1 103 ? -9.963 2.950 -0.258 1.00 95.81 103 THR A CA 1
ATOM 808 C C . THR A 1 103 ? -9.914 4.332 0.363 1.00 95.81 103 THR A C 1
ATOM 810 O O . THR A 1 103 ? -10.545 4.574 1.390 1.00 95.81 103 THR A O 1
ATOM 813 N N . SER A 1 104 ? -9.176 5.239 -0.265 1.00 93.88 104 SER A N 1
ATOM 814 C CA . SER A 1 104 ? -9.033 6.622 0.175 1.00 93.88 104 SER A CA 1
ATOM 815 C C . SER A 1 104 ? -9.429 7.585 -0.940 1.00 93.88 104 SER A C 1
ATOM 817 O O . SER A 1 104 ? -9.346 7.281 -2.139 1.00 93.88 104 SER A O 1
ATOM 819 N N . LYS A 1 105 ? -9.878 8.772 -0.534 1.00 93.31 105 LYS A N 1
ATOM 820 C CA . LYS A 1 105 ? -10.211 9.857 -1.448 1.00 93.31 105 LYS A CA 1
ATOM 821 C C . LYS A 1 105 ? -10.026 11.200 -0.760 1.00 93.31 105 LYS A C 1
ATOM 823 O O . LYS A 1 105 ? -10.620 11.446 0.287 1.00 93.31 105 LYS A O 1
ATOM 828 N N . VAL A 1 106 ? -9.278 12.092 -1.399 1.00 91.50 106 VAL A N 1
ATOM 829 C CA . VAL A 1 106 ? -9.310 13.515 -1.059 1.00 91.50 106 VAL A CA 1
ATOM 830 C C . VAL A 1 106 ? -10.574 14.118 -1.668 1.00 91.50 106 VAL A C 1
ATOM 832 O O . VAL A 1 106 ? -10.803 14.030 -2.875 1.00 91.50 106 VAL A O 1
ATOM 835 N N . LEU A 1 107 ? -11.440 14.659 -0.808 1.00 91.94 107 LEU A N 1
ATOM 836 C CA . LEU A 1 107 ? -12.779 15.118 -1.193 1.00 91.94 107 LEU A CA 1
ATOM 837 C C . LEU A 1 107 ? -12.791 16.557 -1.727 1.00 91.94 107 LEU A C 1
ATOM 839 O O . LEU A 1 107 ? -13.646 16.898 -2.539 1.00 91.94 107 LEU A O 1
ATOM 843 N N . LYS A 1 108 ? -11.887 17.406 -1.231 1.00 89.50 108 LYS A N 1
ATOM 844 C CA . LYS A 1 108 ? -11.751 18.830 -1.570 1.00 89.50 108 LYS A CA 1
ATOM 845 C C . LYS A 1 108 ? -10.389 19.351 -1.093 1.00 89.50 108 LYS A C 1
ATOM 847 O O . LYS A 1 108 ? -9.668 18.616 -0.428 1.00 89.50 108 LYS A O 1
ATOM 852 N N . GLY A 1 109 ? -10.093 20.619 -1.377 1.00 86.31 109 GLY A N 1
ATOM 853 C CA . GLY A 1 109 ? -8.888 21.320 -0.906 1.00 86.31 109 GLY A CA 1
ATOM 854 C C . GLY A 1 109 ? -7.863 21.577 -2.007 1.00 86.31 109 GLY A C 1
ATOM 855 O O . GLY A 1 109 ? -7.032 22.455 -1.870 1.00 86.31 109 GLY A O 1
ATOM 856 N N . TYR A 1 110 ? -7.966 20.880 -3.139 1.00 85.75 110 TYR A N 1
ATOM 857 C CA . TYR A 1 110 ? -7.087 21.137 -4.273 1.00 85.75 110 TYR A CA 1
ATOM 858 C C . TYR A 1 110 ? -7.421 22.436 -5.006 1.00 85.75 110 TYR A C 1
ATOM 860 O O . TYR A 1 110 ? -8.580 22.688 -5.350 1.00 85.75 110 TYR A O 1
ATOM 868 N N . ASP A 1 111 ? -6.373 23.170 -5.372 1.00 86.19 111 ASP A N 1
ATOM 869 C CA . ASP A 1 111 ? -6.423 24.136 -6.464 1.00 86.19 111 ASP A CA 1
ATOM 870 C C . ASP A 1 111 ? -6.693 23.450 -7.809 1.00 86.19 111 ASP A C 1
ATOM 872 O O . ASP A 1 111 ? -6.467 22.245 -7.994 1.00 86.19 111 ASP A O 1
ATOM 876 N N . LYS A 1 112 ? -7.124 24.248 -8.794 1.00 88.50 112 LYS A N 1
ATOM 877 C CA . LYS A 1 112 ? -7.289 23.793 -10.178 1.00 88.50 112 LYS A CA 1
ATOM 878 C C . LYS A 1 112 ? -6.001 23.125 -10.666 1.00 88.50 112 LYS A C 1
ATOM 880 O O . LYS A 1 112 ? -4.934 23.733 -10.637 1.00 88.50 112 LYS A O 1
ATOM 885 N N . ALA A 1 113 ? -6.128 21.899 -11.171 1.00 87.88 113 ALA A N 1
ATOM 886 C CA . ALA A 1 113 ? -4.999 21.156 -11.709 1.00 87.88 113 ALA A CA 1
ATOM 887 C C . ALA A 1 113 ? -4.249 21.971 -12.788 1.00 87.88 113 ALA A C 1
ATOM 889 O O . ALA A 1 113 ? -4.870 22.378 -13.777 1.00 87.88 113 ALA A O 1
ATOM 890 N N . PRO A 1 114 ? -2.926 22.187 -12.643 1.00 86.94 114 PRO A N 1
ATOM 891 C CA . PRO A 1 114 ? -2.126 22.909 -13.632 1.00 86.94 114 PRO A CA 1
ATOM 892 C C . PRO A 1 114 ? -1.857 22.081 -14.898 1.00 86.94 114 PRO A C 1
ATOM 894 O O . PRO A 1 114 ? -1.434 22.632 -15.910 1.00 86.94 114 PRO A O 1
ATOM 897 N N . SER A 1 115 ? -2.104 20.768 -14.864 1.00 84.06 115 SER A N 1
ATOM 898 C CA . SER A 1 115 ? -2.002 19.880 -16.021 1.00 84.06 115 SER A CA 1
ATOM 899 C C . SER A 1 115 ? -3.003 18.726 -15.931 1.00 84.06 115 SER A C 1
ATOM 901 O O . SER A 1 115 ? -3.582 18.464 -14.871 1.00 84.06 115 SER A O 1
ATOM 903 N N . LEU A 1 116 ? -3.190 18.012 -17.043 1.00 83.06 116 LEU A N 1
ATOM 904 C CA . LEU A 1 116 ? -4.05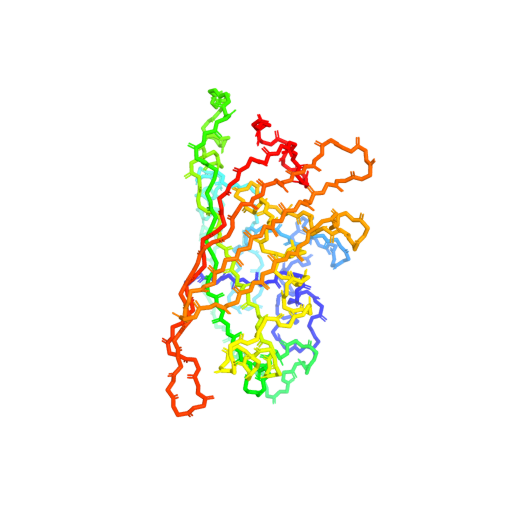2 16.831 -17.106 1.00 83.06 116 LEU A CA 1
ATOM 905 C C . LEU A 1 116 ? -3.569 15.724 -16.154 1.00 83.06 116 LEU A C 1
ATOM 907 O O . LEU A 1 116 ? -4.373 15.107 -15.460 1.00 83.06 116 LEU A O 1
ATOM 911 N N . GLU A 1 117 ? -2.257 15.514 -16.075 1.00 78.62 117 GLU A N 1
ATOM 912 C CA . GLU A 1 117 ? -1.620 14.498 -15.235 1.00 78.62 117 GLU A CA 1
ATOM 913 C C . GLU A 1 117 ? -1.861 14.764 -13.750 1.00 78.62 117 GLU A C 1
ATOM 915 O O . GLU A 1 117 ? -2.229 13.854 -13.007 1.00 78.62 117 GLU A O 1
ATOM 920 N N . ILE A 1 118 ? -1.717 16.020 -13.318 1.00 82.00 118 ILE A N 1
ATOM 921 C CA . ILE A 1 118 ? -2.054 16.429 -11.950 1.00 82.00 118 ILE A CA 1
ATOM 922 C C . ILE A 1 118 ? -3.552 16.238 -11.692 1.00 82.00 118 ILE A C 1
ATOM 924 O O . ILE A 1 118 ? -3.941 15.740 -10.634 1.00 82.00 118 ILE A O 1
ATOM 928 N N . GLY A 1 119 ? -4.386 16.547 -12.688 1.00 86.25 119 GLY A N 1
ATOM 929 C CA . GLY A 1 119 ? -5.823 16.297 -12.648 1.00 86.25 119 GLY A CA 1
ATOM 930 C C . GLY A 1 119 ? -6.165 14.825 -12.414 1.00 86.25 119 GLY A C 1
ATOM 931 O O . GLY A 1 119 ? -7.099 14.539 -11.664 1.00 86.25 119 GLY A O 1
ATOM 932 N N . PHE A 1 120 ? -5.401 13.881 -12.970 1.00 85.06 120 PHE A N 1
ATOM 933 C CA . PHE A 1 120 ? -5.609 12.457 -12.698 1.00 85.06 120 PHE A CA 1
ATOM 934 C C . PHE A 1 120 ? -5.395 12.117 -11.224 1.00 85.06 120 PHE A C 1
ATOM 936 O O . PHE A 1 120 ? -6.247 11.447 -10.644 1.00 85.06 120 PHE A O 1
ATOM 943 N N . PHE A 1 121 ? -4.327 12.605 -10.589 1.00 83.75 121 PHE A N 1
ATOM 944 C CA . PHE A 1 121 ? -4.075 12.345 -9.166 1.00 83.75 121 PHE A CA 1
ATOM 945 C C . PHE A 1 121 ? -5.140 12.976 -8.265 1.00 83.75 121 PHE A C 1
ATOM 947 O O . PHE A 1 121 ? -5.708 12.283 -7.425 1.00 83.75 121 PHE A O 1
ATOM 954 N N . GLN A 1 122 ? -5.498 14.244 -8.499 1.00 86.38 122 GLN A N 1
ATOM 955 C CA . GLN A 1 122 ? -6.557 14.922 -7.738 1.00 86.38 122 GLN A CA 1
ATOM 956 C C . GLN A 1 122 ? -7.903 14.170 -7.823 1.00 86.38 122 GLN A C 1
ATOM 958 O O . GLN A 1 122 ? -8.680 14.115 -6.864 1.00 86.38 122 GLN A O 1
ATOM 963 N N . ASN A 1 123 ? -8.176 13.528 -8.964 1.00 87.50 123 ASN A N 1
ATOM 964 C CA . ASN A 1 123 ? -9.406 12.771 -9.191 1.00 87.50 123 ASN A CA 1
ATOM 965 C C . ASN A 1 123 ? -9.310 11.273 -8.858 1.00 87.50 123 ASN A C 1
ATOM 967 O O . ASN A 1 123 ? -10.344 10.607 -8.811 1.00 87.50 123 ASN A O 1
ATOM 971 N N . SER A 1 124 ? -8.132 10.753 -8.522 1.00 87.56 124 SER A N 1
ATOM 972 C CA . SER A 1 124 ? -7.924 9.324 -8.271 1.00 87.56 124 SER A CA 1
ATOM 973 C C . SER A 1 124 ? -8.539 8.836 -6.957 1.00 87.56 124 SER A C 1
ATOM 975 O O . SER A 1 124 ? -8.892 9.617 -6.069 1.00 87.56 124 SER A O 1
ATOM 977 N N . LEU A 1 125 ? -8.681 7.513 -6.869 1.00 92.31 125 LEU A N 1
ATOM 978 C CA . LEU A 1 125 ? -8.938 6.775 -5.637 1.00 92.31 125 LEU A CA 1
ATOM 979 C C . LEU A 1 125 ? -7.642 6.081 -5.234 1.00 92.31 125 LEU A C 1
ATOM 981 O O . LEU A 1 125 ? -7.046 5.377 -6.053 1.00 92.31 125 LEU A O 1
ATOM 985 N N . GLY A 1 126 ? -7.231 6.246 -3.982 1.00 90.31 126 GLY A N 1
ATOM 986 C CA . GLY A 1 126 ? -6.172 5.426 -3.414 1.00 90.31 126 GLY A CA 1
ATOM 987 C C . GLY A 1 126 ? -6.743 4.056 -3.075 1.00 90.31 126 GLY A C 1
ATOM 988 O O . GLY A 1 126 ? -7.858 3.951 -2.561 1.00 90.31 126 GLY A O 1
ATOM 989 N N . ARG A 1 127 ? -6.001 2.999 -3.392 1.00 92.25 127 ARG A N 1
ATOM 990 C CA . ARG A 1 127 ? -6.361 1.616 -3.071 1.00 92.25 127 ARG A CA 1
ATOM 991 C C . ARG A 1 127 ? -5.226 0.994 -2.293 1.00 92.25 127 ARG A C 1
ATOM 993 O O . ARG A 1 127 ? -4.068 1.169 -2.658 1.00 92.25 127 ARG A O 1
ATOM 1000 N N . ASP A 1 128 ? -5.576 0.285 -1.239 1.00 92.25 128 ASP A N 1
ATOM 1001 C CA . ASP A 1 128 ? -4.611 -0.384 -0.384 1.00 92.25 128 ASP A CA 1
ATOM 1002 C C . ASP A 1 128 ? -5.256 -1.597 0.287 1.00 92.25 128 ASP A C 1
ATOM 1004 O O . ASP A 1 128 ? -6.455 -1.859 0.137 1.00 92.25 128 ASP A O 1
ATOM 1008 N N . VAL A 1 129 ? -4.454 -2.335 1.037 1.00 92.81 129 VAL A N 1
ATOM 1009 C CA . VAL A 1 129 ? -4.894 -3.426 1.887 1.00 92.81 129 VAL A CA 1
ATOM 1010 C C . VAL A 1 129 ? -4.450 -3.186 3.323 1.00 92.81 129 VAL A C 1
ATOM 1012 O O . VAL A 1 129 ? -3.328 -2.769 3.600 1.00 92.81 129 VAL A O 1
ATOM 1015 N N . LEU A 1 130 ? -5.328 -3.503 4.266 1.00 92.44 130 LEU A N 1
ATOM 1016 C CA . LEU A 1 130 ? -4.993 -3.558 5.680 1.00 92.44 130 LEU A CA 1
ATOM 1017 C C . LEU A 1 130 ? -4.877 -5.019 6.091 1.00 92.44 130 LEU A C 1
ATOM 1019 O O . LEU A 1 130 ? -5.795 -5.814 5.892 1.00 92.44 130 LEU A O 1
ATOM 1023 N N . TRP A 1 131 ? -3.742 -5.367 6.688 1.00 91.88 131 TRP A N 1
ATOM 1024 C CA . TRP A 1 131 ? -3.498 -6.707 7.203 1.00 91.88 131 TRP A CA 1
ATOM 1025 C C . TRP A 1 131 ? -3.847 -6.754 8.683 1.00 91.88 131 TRP A C 1
ATOM 1027 O O . TRP A 1 131 ? -3.383 -5.926 9.470 1.00 91.88 131 TRP A O 1
ATOM 1037 N N . MET A 1 132 ? -4.632 -7.750 9.065 1.00 93.69 132 MET A N 1
ATOM 1038 C CA . MET A 1 132 ? -5.030 -8.001 10.441 1.00 93.69 132 MET A CA 1
ATOM 1039 C C . MET A 1 132 ? -4.471 -9.343 10.889 1.00 93.69 132 MET A C 1
ATOM 1041 O O . MET A 1 132 ? -4.625 -10.357 10.205 1.00 93.69 132 MET A O 1
ATOM 1045 N N . ARG A 1 133 ? -3.822 -9.358 12.052 1.00 95.00 133 ARG A N 1
ATOM 1046 C CA . ARG A 1 133 ? -3.320 -10.599 12.643 1.00 95.00 133 ARG A CA 1
ATOM 1047 C C . ARG A 1 133 ? -4.444 -11.408 13.294 1.00 95.00 133 ARG A C 1
ATOM 1049 O O . ARG A 1 133 ? -5.486 -10.866 13.650 1.00 95.00 133 ARG A O 1
ATOM 1056 N N . LYS A 1 134 ? -4.187 -12.697 13.527 1.00 96.00 134 LYS A N 1
ATOM 1057 C CA . LYS A 1 134 ? -5.115 -13.613 14.209 1.00 96.00 134 LYS A CA 1
ATOM 1058 C C . LYS A 1 134 ? -5.545 -13.105 15.590 1.00 96.00 134 LYS A C 1
ATOM 1060 O O . LYS A 1 134 ? -6.724 -13.150 15.912 1.00 96.00 134 LYS A O 1
ATOM 1065 N N . ASP A 1 135 ? -4.621 -12.599 16.402 1.00 97.06 135 ASP A N 1
ATOM 1066 C CA . ASP A 1 135 ? -4.924 -12.050 17.733 1.00 97.06 135 ASP A CA 1
ATOM 1067 C C . ASP A 1 135 ? -5.819 -10.802 17.664 1.00 97.06 135 ASP A C 1
ATOM 1069 O O . ASP A 1 135 ? -6.778 -10.687 18.426 1.00 97.06 135 ASP A O 1
ATOM 1073 N N . GLU A 1 136 ? -5.560 -9.916 16.701 1.00 96.94 136 GLU A N 1
ATOM 1074 C CA . GLU A 1 136 ? -6.354 -8.706 16.451 1.00 96.94 136 GLU A CA 1
ATOM 1075 C C . GLU A 1 136 ? -7.761 -9.039 15.955 1.00 96.94 136 GLU A C 1
ATOM 1077 O O . GLU A 1 136 ? -8.739 -8.461 16.428 1.00 96.94 136 GLU A O 1
ATOM 1082 N N . HIS A 1 137 ? -7.870 -10.022 15.060 1.00 96.00 137 HIS A N 1
ATOM 1083 C CA . HIS A 1 137 ? -9.149 -10.577 14.626 1.00 96.00 137 HIS A CA 1
ATOM 1084 C C . HIS A 1 137 ? -9.952 -11.094 15.824 1.00 96.00 137 HIS A C 1
ATOM 1086 O O . HIS A 1 137 ? -11.103 -10.698 16.015 1.00 96.00 137 HIS A O 1
ATOM 1092 N N . GLN A 1 138 ? -9.349 -11.939 16.660 1.00 97.19 138 GLN A N 1
ATOM 1093 C CA . GLN A 1 138 ? -10.037 -12.507 17.820 1.00 97.19 138 GLN A CA 1
ATOM 1094 C C . GLN A 1 138 ? -10.420 -11.446 18.860 1.00 97.19 138 GLN A C 1
ATOM 1096 O O . GLN A 1 138 ? -11.447 -11.589 19.518 1.00 97.19 138 GLN A O 1
ATOM 1101 N N . ALA A 1 139 ? -9.637 -10.376 19.007 1.00 97.69 139 ALA A N 1
ATOM 1102 C CA . ALA A 1 139 ? -9.993 -9.256 19.875 1.00 97.69 139 ALA A CA 1
ATOM 1103 C C . ALA A 1 139 ? -11.245 -8.518 19.388 1.00 97.69 139 ALA A C 1
ATOM 1105 O O . ALA A 1 139 ? -12.164 -8.297 20.175 1.00 97.69 139 ALA A O 1
ATOM 1106 N N . LEU A 1 140 ? -11.348 -8.235 18.088 1.00 97.06 140 LEU A N 1
ATOM 1107 C CA . LEU A 1 140 ? -12.532 -7.576 17.529 1.00 97.06 140 LEU A CA 1
ATOM 1108 C C . LEU A 1 140 ? -13.803 -8.416 17.696 1.00 97.06 140 LEU A C 1
ATOM 1110 O O . LEU A 1 140 ? -14.864 -7.866 17.974 1.00 97.06 140 LEU A O 1
ATOM 1114 N N . VAL A 1 141 ? -13.695 -9.746 17.599 1.00 97.00 141 VAL A N 1
ATOM 1115 C CA . VAL A 1 141 ? -14.807 -10.671 17.893 1.00 97.00 141 VAL A CA 1
ATOM 1116 C C . VAL A 1 141 ? -15.300 -10.524 19.338 1.00 97.00 141 VAL A C 1
ATOM 1118 O O . VAL A 1 141 ? -16.498 -10.632 19.582 1.00 97.00 141 VAL A O 1
ATOM 1121 N N . ARG A 1 142 ? -14.405 -10.231 20.290 1.00 96.81 142 ARG A N 1
ATOM 1122 C CA . ARG A 1 142 ? -14.748 -9.967 21.699 1.00 96.81 142 ARG A CA 1
ATOM 1123 C C . ARG A 1 142 ? -15.199 -8.526 21.970 1.00 96.81 142 ARG A C 1
ATOM 1125 O O . ARG A 1 142 ? -15.469 -8.189 23.117 1.00 96.81 142 ARG A O 1
ATOM 1132 N N . GLY A 1 143 ? -15.279 -7.672 20.947 1.00 96.88 143 GLY A N 1
ATOM 1133 C CA . GLY A 1 143 ? -15.596 -6.250 21.110 1.00 96.88 143 GLY A CA 1
ATOM 1134 C C . GLY A 1 143 ? -14.417 -5.404 21.605 1.00 96.88 143 GLY A C 1
ATOM 1135 O O . GLY A 1 143 ? -14.613 -4.305 22.113 1.00 96.88 143 GLY A O 1
ATOM 1136 N N . GLU A 1 144 ? -13.186 -5.889 21.453 1.00 97.44 144 GLU A N 1
ATOM 1137 C CA . GLU A 1 144 ? -11.965 -5.194 21.863 1.00 97.44 144 GLU A CA 1
ATOM 1138 C C . GLU A 1 144 ? -11.201 -4.675 20.639 1.00 97.44 144 GLU A C 1
ATOM 1140 O O . GLU A 1 144 ? -11.026 -5.385 19.649 1.00 97.44 144 GLU A O 1
ATOM 1145 N N . VAL A 1 145 ? -10.653 -3.459 20.720 1.00 98.00 145 VAL A N 1
ATOM 1146 C CA . VAL A 1 145 ? -9.745 -2.935 19.688 1.00 98.00 145 VAL A CA 1
ATOM 1147 C C . VAL A 1 145 ? -8.322 -2.894 20.235 1.00 98.00 145 VAL A C 1
ATOM 1149 O O . VAL A 1 145 ? -7.944 -1.968 20.955 1.00 98.00 145 VAL A O 1
ATOM 1152 N N . MET A 1 146 ? -7.498 -3.881 19.881 1.00 98.25 146 MET A N 1
ATOM 1153 C CA . MET A 1 146 ? -6.105 -3.942 20.339 1.00 98.25 146 MET A CA 1
ATOM 1154 C C . MET A 1 146 ? -5.305 -2.712 19.905 1.00 98.25 146 MET A C 1
ATOM 1156 O O . MET A 1 146 ? -5.331 -2.324 18.737 1.00 98.25 146 MET A O 1
ATOM 1160 N N . LYS A 1 147 ? -4.488 -2.154 20.807 1.00 97.88 147 LYS A N 1
ATOM 1161 C CA . LYS A 1 147 ? -3.605 -1.012 20.500 1.00 97.88 147 LYS A CA 1
ATOM 1162 C C . LYS A 1 147 ? -2.666 -1.278 19.318 1.00 97.88 147 LYS A C 1
ATOM 1164 O O . LYS A 1 147 ? -2.370 -0.357 18.561 1.00 97.88 147 LYS A O 1
ATOM 1169 N N . SER A 1 148 ? -2.247 -2.527 19.102 1.00 97.12 148 SER A N 1
ATOM 1170 C CA . SER A 1 148 ? -1.438 -2.899 17.936 1.00 97.12 148 SER A CA 1
ATOM 1171 C C . SER A 1 148 ? -2.177 -2.739 16.606 1.00 97.12 148 SER A C 1
ATOM 1173 O O . SER A 1 148 ? -1.536 -2.379 15.618 1.00 97.12 148 SER A O 1
ATOM 1175 N N . PHE A 1 149 ? -3.492 -2.980 16.584 1.00 97.00 149 PHE A N 1
ATOM 1176 C CA . PHE A 1 149 ? -4.338 -2.795 15.406 1.00 97.00 149 PHE A CA 1
ATOM 1177 C C . PHE A 1 149 ? -4.540 -1.303 15.160 1.00 97.00 149 PHE A C 1
ATOM 1179 O O . PHE A 1 149 ? -4.333 -0.823 14.047 1.00 97.00 149 PHE A O 1
ATOM 1186 N N . GLN A 1 150 ? -4.815 -0.555 16.236 1.00 97.88 150 GLN A N 1
ATOM 1187 C CA . GLN A 1 150 ? -4.971 0.897 16.179 1.00 97.88 150 GLN A CA 1
ATOM 1188 C C . GLN A 1 150 ? -3.734 1.579 15.593 1.00 97.88 150 GLN A C 1
ATOM 1190 O O . GLN A 1 150 ? -3.823 2.327 14.620 1.00 97.88 150 GLN A O 1
ATOM 1195 N N . LYS A 1 151 ? -2.558 1.243 16.130 1.00 97.25 151 LYS A N 1
ATOM 1196 C CA . LYS A 1 151 ? -1.278 1.783 15.674 1.00 97.25 151 LYS A CA 1
ATOM 1197 C C . LYS A 1 151 ? -0.952 1.385 14.232 1.00 97.25 151 LYS A C 1
ATOM 1199 O O . LYS A 1 151 ? -0.419 2.205 13.494 1.00 97.25 151 LYS A O 1
ATOM 1204 N N . ARG A 1 152 ? -1.275 0.156 13.812 1.00 96.19 152 ARG A N 1
ATOM 1205 C CA . ARG A 1 152 ? -1.045 -0.315 12.434 1.00 96.19 152 ARG A CA 1
ATOM 1206 C C . ARG A 1 152 ? -1.890 0.457 11.432 1.00 96.19 152 ARG A C 1
ATOM 1208 O O . ARG A 1 152 ? -1.339 0.963 10.461 1.00 96.19 152 ARG A O 1
ATOM 1215 N N . MET A 1 153 ? -3.190 0.582 11.701 1.00 96.38 153 MET A N 1
ATOM 1216 C CA . MET A 1 153 ? -4.095 1.327 10.831 1.00 96.38 153 MET A CA 1
ATOM 1217 C C . MET A 1 153 ? -3.674 2.796 10.738 1.00 96.38 153 MET A C 1
ATOM 1219 O O . MET A 1 153 ? -3.570 3.323 9.635 1.00 96.38 153 MET A O 1
ATOM 1223 N N . ALA A 1 154 ? -3.346 3.427 11.872 1.00 97.06 154 ALA A N 1
ATOM 1224 C CA . ALA A 1 154 ? -2.806 4.783 11.894 1.00 97.06 154 ALA A CA 1
ATOM 1225 C C . ALA A 1 154 ? -1.550 4.909 11.025 1.00 97.06 154 ALA A C 1
ATOM 1227 O O . ALA A 1 154 ? -1.492 5.767 10.154 1.00 97.06 154 ALA A O 1
ATOM 1228 N N . LYS A 1 155 ? -0.574 4.020 11.222 1.00 95.94 155 LYS A N 1
ATOM 1229 C CA . LYS A 1 155 ? 0.735 4.083 10.569 1.00 95.94 155 LYS A CA 1
ATOM 1230 C C . LYS A 1 155 ? 0.689 3.870 9.058 1.00 95.94 155 LYS A C 1
ATOM 1232 O O . LYS A 1 155 ? 1.416 4.554 8.340 1.00 95.94 155 LYS A O 1
ATOM 1237 N N . PHE A 1 156 ? -0.124 2.921 8.599 1.00 94.88 156 PHE A N 1
ATOM 1238 C CA . PHE A 1 156 ? -0.048 2.406 7.231 1.00 94.88 156 PHE A CA 1
ATOM 1239 C C . PHE A 1 156 ? -1.302 2.635 6.387 1.00 94.88 156 PHE A C 1
ATOM 1241 O O . PHE A 1 156 ? -1.214 2.499 5.178 1.00 94.88 156 PHE A O 1
ATOM 1248 N N . ASN A 1 157 ? -2.453 2.977 6.973 1.00 95.00 157 ASN A N 1
ATOM 1249 C CA . ASN A 1 157 ? -3.706 3.088 6.213 1.00 95.00 157 ASN A CA 1
ATOM 1250 C C . ASN A 1 157 ? -4.428 4.431 6.402 1.00 95.00 157 ASN A C 1
ATOM 1252 O O . ASN A 1 157 ? -5.248 4.799 5.566 1.00 95.00 157 ASN A O 1
ATOM 1256 N N . LEU A 1 158 ? -4.096 5.205 7.440 1.00 95.44 158 LEU A N 1
ATOM 1257 C CA . LEU A 1 158 ? -4.493 6.613 7.572 1.00 95.44 158 LEU A CA 1
ATOM 1258 C C . LEU A 1 158 ? -3.436 7.530 6.934 1.00 95.44 158 LEU A C 1
ATOM 1260 O O . LEU A 1 158 ? -2.900 8.442 7.565 1.00 95.44 158 LEU A O 1
ATOM 1264 N N . ILE A 1 159 ? -3.107 7.237 5.679 1.00 92.00 159 ILE A N 1
ATOM 1265 C CA . ILE A 1 159 ? -2.108 7.940 4.870 1.00 92.00 159 ILE A CA 1
ATOM 1266 C C . ILE A 1 159 ? -2.736 8.400 3.558 1.00 92.00 159 ILE A C 1
ATOM 1268 O O . ILE A 1 159 ? -3.719 7.825 3.089 1.00 92.00 159 ILE A O 1
ATOM 1272 N N . ASP A 1 160 ? -2.143 9.412 2.934 1.00 87.44 160 ASP A N 1
ATOM 1273 C CA . ASP A 1 160 ? -2.548 9.815 1.596 1.00 87.44 160 ASP A CA 1
ATOM 1274 C C . ASP A 1 160 ? -1.793 9.026 0.521 1.00 87.44 160 ASP A C 1
ATOM 1276 O O . ASP A 1 160 ? -0.730 9.425 0.049 1.00 87.44 160 ASP A O 1
ATOM 1280 N N . ASN A 1 161 ? -2.382 7.908 0.110 1.00 88.31 161 ASN A N 1
ATOM 1281 C CA . ASN A 1 161 ? -1.926 7.094 -1.016 1.00 88.31 161 ASN A CA 1
ATOM 1282 C C . ASN A 1 161 ? -2.610 7.462 -2.352 1.00 88.31 161 ASN A C 1
ATOM 1284 O O . ASN A 1 161 ? -2.509 6.708 -3.319 1.00 88.31 161 ASN A O 1
ATOM 1288 N N . THR A 1 162 ? -3.325 8.591 -2.440 1.00 86.38 162 THR A N 1
ATOM 1289 C CA . THR A 1 162 ? -3.999 9.015 -3.685 1.00 86.38 162 THR A CA 1
ATOM 1290 C C . THR A 1 162 ? -3.034 9.653 -4.691 1.00 86.38 162 THR A C 1
ATOM 1292 O O . THR A 1 162 ? -3.337 9.736 -5.882 1.00 86.38 162 THR A O 1
ATOM 1295 N N . ARG A 1 163 ? -1.849 10.073 -4.226 1.00 79.25 163 ARG A N 1
ATOM 1296 C CA . ARG A 1 163 ? -0.882 10.891 -4.976 1.00 79.25 163 ARG A CA 1
ATOM 1297 C C . ARG A 1 163 ? 0.463 10.206 -5.241 1.00 79.25 163 ARG A C 1
ATOM 1299 O O . ARG A 1 163 ? 1.438 10.888 -5.535 1.00 79.25 163 ARG A O 1
ATOM 1306 N N . GLY A 1 164 ? 0.543 8.878 -5.173 1.00 75.25 164 GLY A N 1
ATOM 1307 C CA . GLY A 1 164 ? 1.780 8.127 -5.428 1.00 75.25 164 GLY A CA 1
ATOM 1308 C C . GLY A 1 164 ? 2.242 7.336 -4.211 1.00 75.25 164 GLY A C 1
ATOM 1309 O O . GLY A 1 164 ? 1.410 6.734 -3.543 1.00 75.25 164 GLY A O 1
ATOM 1310 N N . GLU A 1 165 ? 3.554 7.299 -3.962 1.00 75.38 165 GLU A N 1
ATOM 1311 C CA . GLU A 1 165 ? 4.149 6.542 -2.854 1.00 75.38 165 GLU A CA 1
ATOM 1312 C C . GLU A 1 165 ? 4.061 7.343 -1.544 1.00 75.38 165 GLU A C 1
ATOM 1314 O O . GLU A 1 165 ? 4.753 8.357 -1.397 1.00 75.38 165 GLU A O 1
ATOM 1319 N N . PRO A 1 166 ? 3.206 6.933 -0.592 1.00 82.88 166 PRO A N 1
ATOM 1320 C CA . PRO A 1 166 ? 3.092 7.618 0.680 1.00 82.88 166 PRO A CA 1
ATOM 1321 C C . PRO A 1 166 ? 4.244 7.238 1.611 1.00 82.88 166 PRO A C 1
ATOM 1323 O O . PRO A 1 166 ? 4.749 6.115 1.588 1.00 82.88 166 PRO A O 1
ATOM 1326 N N . TYR A 1 167 ? 4.605 8.149 2.510 1.00 86.56 167 TYR A N 1
ATOM 1327 C CA . TYR A 1 167 ? 5.477 7.815 3.634 1.00 86.56 167 TYR A CA 1
ATOM 1328 C C . TYR A 1 167 ? 4.624 7.410 4.839 1.00 86.56 167 TYR A C 1
ATOM 1330 O O . TYR A 1 167 ? 3.825 8.230 5.297 1.00 86.56 167 TYR A O 1
ATOM 1338 N N . PRO A 1 168 ? 4.794 6.187 5.378 1.00 92.06 168 PRO A N 1
ATOM 1339 C CA . PRO A 1 168 ? 4.137 5.788 6.616 1.00 92.06 168 PRO A CA 1
ATOM 1340 C C . PRO A 1 168 ? 4.499 6.719 7.775 1.00 92.06 168 PRO A C 1
ATOM 1342 O O . PRO A 1 168 ? 5.607 7.264 7.826 1.00 92.06 168 PRO A O 1
ATOM 1345 N N . TRP A 1 169 ? 3.592 6.852 8.739 1.00 94.88 169 TRP A N 1
ATOM 1346 C CA . TRP A 1 169 ? 3.850 7.640 9.944 1.00 94.88 169 TRP A CA 1
ATOM 1347 C C . TRP A 1 169 ? 4.898 6.973 10.837 1.00 94.88 169 TRP A C 1
ATOM 1349 O O . TRP A 1 169 ? 4.880 5.760 11.055 1.00 94.88 169 TRP A O 1
ATOM 1359 N N . GLN A 1 170 ? 5.807 7.751 11.408 1.00 95.62 170 GLN A N 1
ATOM 1360 C CA . GLN A 1 170 ? 6.682 7.251 12.464 1.00 95.62 170 GLN A CA 1
ATOM 1361 C C . GLN A 1 170 ? 5.915 7.112 13.776 1.00 95.62 170 GLN A C 1
ATOM 1363 O O . GLN A 1 170 ? 4.896 7.758 14.007 1.00 95.62 170 GLN A O 1
ATOM 1368 N N . ASP A 1 171 ? 6.434 6.290 14.682 1.00 96.25 171 ASP A N 1
ATOM 1369 C CA . ASP A 1 171 ? 5.776 6.049 15.967 1.00 96.25 171 ASP A CA 1
ATOM 1370 C C . ASP A 1 171 ? 5.602 7.342 16.784 1.00 96.25 171 ASP A C 1
ATOM 1372 O O . ASP A 1 171 ? 4.577 7.514 17.434 1.00 96.25 171 ASP A O 1
ATOM 1376 N N . ALA A 1 172 ? 6.560 8.271 16.695 1.00 97.25 172 ALA A N 1
ATOM 1377 C CA . ALA A 1 172 ? 6.503 9.585 17.343 1.00 97.25 172 ALA A CA 1
ATOM 1378 C C . ALA A 1 172 ? 5.553 10.591 16.653 1.00 97.25 172 ALA A C 1
ATOM 1380 O O . ALA A 1 172 ? 5.253 11.654 17.208 1.00 97.25 172 ALA A O 1
ATOM 1381 N N . GLU A 1 173 ? 5.094 10.283 15.439 1.00 97.69 173 GLU A N 1
ATOM 1382 C CA . GLU A 1 173 ? 4.160 11.112 14.667 1.00 97.69 173 GLU A CA 1
ATOM 1383 C C . GLU A 1 173 ? 2.700 10.738 14.941 1.00 97.69 173 GLU A C 1
ATOM 1385 O O . GLU A 1 173 ? 1.795 11.510 14.641 1.00 97.69 173 GLU A O 1
ATOM 1390 N N . ILE A 1 174 ? 2.453 9.583 15.565 1.00 98.19 174 ILE A N 1
ATOM 1391 C CA . ILE A 1 174 ? 1.123 9.181 16.027 1.00 98.19 174 ILE A CA 1
ATOM 1392 C C . ILE A 1 174 ? 0.864 9.876 17.368 1.00 98.19 174 ILE A C 1
ATOM 1394 O O . ILE A 1 174 ? 1.199 9.348 18.428 1.00 98.19 174 ILE A O 1
ATOM 1398 N N . LYS A 1 175 ? 0.292 11.084 17.322 1.00 98.25 175 LYS A N 1
ATOM 1399 C CA . LYS A 1 175 ? -0.012 11.888 18.518 1.00 98.25 175 LYS A CA 1
ATOM 1400 C C . LYS A 1 175 ? -1.172 11.296 19.307 1.00 98.25 175 LYS A C 1
ATOM 1402 O O . LYS A 1 175 ? -1.119 11.235 20.531 1.00 98.25 175 LYS A O 1
ATOM 1407 N N . GLN A 1 176 ? -2.190 10.816 18.597 1.00 98.06 176 GLN A N 1
ATOM 1408 C CA . GLN A 1 176 ? -3.327 10.113 19.176 1.00 98.06 176 GLN A CA 1
ATOM 1409 C C . GLN A 1 176 ? -3.861 9.082 18.185 1.00 98.06 176 GLN A C 1
ATOM 1411 O O . GLN A 1 176 ? -4.007 9.356 16.995 1.00 98.06 176 GLN A O 1
ATOM 1416 N N . VAL A 1 177 ? -4.195 7.898 18.690 1.00 98.25 177 VAL A N 1
ATOM 1417 C CA . VAL A 1 177 ? -5.096 6.970 18.009 1.00 98.25 177 VAL A CA 1
ATOM 1418 C C . VAL A 1 177 ? -5.862 6.186 19.059 1.00 98.25 177 VAL A C 1
ATOM 1420 O O . VAL A 1 177 ? -5.280 5.492 19.900 1.00 98.25 177 VAL A O 1
ATOM 1423 N N . GLU A 1 178 ? -7.178 6.334 19.026 1.00 98.25 178 GLU A N 1
ATOM 1424 C CA . GLU A 1 178 ? -8.069 5.703 19.984 1.00 98.25 178 GLU A CA 1
ATOM 1425 C C . GLU A 1 178 ? -9.311 5.208 19.276 1.00 98.25 178 GLU A C 1
ATOM 1427 O O . GLU A 1 178 ? -9.956 5.938 18.533 1.00 98.25 178 GLU A O 1
ATOM 1432 N N . MET A 1 179 ? -9.632 3.943 19.506 1.00 98.50 179 MET A N 1
ATOM 1433 C CA . MET A 1 179 ? -10.837 3.310 19.005 1.00 98.50 179 MET A CA 1
ATOM 1434 C C . MET A 1 179 ? -11.440 2.425 20.076 1.00 98.50 179 MET A C 1
ATOM 1436 O O . MET A 1 179 ? -10.725 1.754 20.827 1.00 98.50 179 MET A O 1
ATOM 1440 N N . THR A 1 180 ? -12.760 2.400 20.095 1.00 98.25 180 THR A N 1
ATOM 1441 C CA . THR A 1 180 ? -13.576 1.588 20.986 1.00 98.25 180 THR A CA 1
ATOM 1442 C C . THR A 1 180 ? -14.708 0.957 20.191 1.00 98.25 180 THR A C 1
ATOM 1444 O O . THR A 1 180 ? -15.094 1.457 19.133 1.00 98.25 180 THR A O 1
ATOM 1447 N N . ILE A 1 181 ? -15.228 -0.158 20.698 1.00 98.44 181 ILE A N 1
ATOM 1448 C CA . ILE A 1 181 ? -16.436 -0.790 20.176 1.00 98.44 181 ILE A CA 1
ATOM 1449 C C . ILE A 1 181 ? -17.476 -0.777 21.287 1.00 98.44 181 ILE A C 1
ATOM 1451 O O . ILE A 1 181 ? -17.191 -1.170 22.418 1.00 98.44 181 ILE A O 1
ATOM 1455 N N . LYS A 1 182 ? -18.684 -0.333 20.955 1.00 97.62 182 LYS A N 1
ATOM 1456 C CA . LYS A 1 182 ? -19.855 -0.427 21.822 1.00 97.62 182 LYS A CA 1
ATOM 1457 C C . LYS A 1 182 ? -21.046 -0.854 20.977 1.00 97.62 182 LYS A C 1
ATOM 1459 O O . LYS A 1 182 ? -21.313 -0.235 19.953 1.00 97.62 182 LYS A O 1
ATOM 1464 N N . ASP A 1 183 ? -21.727 -1.920 21.389 1.00 95.56 183 ASP A N 1
ATOM 1465 C CA . ASP A 1 183 ? -22.932 -2.432 20.721 1.00 95.56 183 ASP A CA 1
ATOM 1466 C C . ASP A 1 183 ? -22.735 -2.659 19.205 1.00 95.56 183 ASP A C 1
ATOM 1468 O O . ASP A 1 183 ? -23.565 -2.285 18.380 1.00 95.56 183 ASP A O 1
ATOM 1472 N N . GLY A 1 184 ? -21.581 -3.224 18.823 1.00 96.31 184 GLY A N 1
ATOM 1473 C CA . GLY A 1 184 ? -21.218 -3.477 17.420 1.00 96.31 184 GLY A CA 1
ATOM 1474 C C . GLY A 1 184 ? -20.826 -2.229 16.619 1.00 96.31 184 GLY A C 1
ATOM 1475 O O . GLY A 1 184 ? -20.498 -2.336 15.438 1.00 96.31 184 GLY A O 1
ATOM 1476 N N . VAL A 1 185 ? -20.813 -1.046 17.234 1.00 98.31 185 VAL A N 1
ATOM 1477 C CA . VAL A 1 185 ? -20.388 0.206 16.603 1.00 98.31 185 VAL A CA 1
ATOM 1478 C C . VAL A 1 185 ? -18.963 0.527 17.023 1.00 98.31 185 VAL A C 1
ATOM 1480 O O . VAL A 1 185 ? -18.673 0.675 18.210 1.00 98.31 185 VAL A O 1
ATOM 1483 N N . LEU A 1 186 ? -18.078 0.669 16.038 1.00 98.50 186 LEU A N 1
ATOM 1484 C CA . LEU A 1 186 ? -16.730 1.182 16.240 1.00 98.50 186 LEU A CA 1
ATOM 1485 C C . LEU A 1 186 ? -16.758 2.709 16.165 1.00 98.50 186 LEU A C 1
ATOM 1487 O O . LEU A 1 186 ? -17.281 3.277 15.206 1.00 98.50 186 LEU A O 1
ATOM 1491 N N . THR A 1 187 ? -16.153 3.369 17.146 1.00 98.69 187 THR A N 1
ATOM 1492 C CA . THR A 1 187 ? -15.901 4.817 17.138 1.00 98.69 187 THR A CA 1
ATOM 1493 C C . THR A 1 187 ? -14.450 5.093 17.480 1.00 98.69 187 THR A C 1
ATOM 1495 O O . THR A 1 187 ? -13.851 4.343 18.251 1.00 98.69 187 THR A O 1
ATOM 1498 N N . GLY A 1 188 ? -13.880 6.167 16.948 1.00 98.50 188 GLY A N 1
ATOM 1499 C CA . GLY A 1 188 ? -12.524 6.551 17.300 1.00 98.50 188 GLY A CA 1
ATOM 1500 C C . GLY A 1 188 ? -12.088 7.903 16.771 1.00 98.50 188 GLY A C 1
ATOM 1501 O O . GLY A 1 188 ? -12.809 8.564 16.026 1.00 98.50 188 GLY A O 1
ATOM 1502 N N . THR A 1 189 ? -10.876 8.285 17.144 1.00 98.75 189 THR A N 1
ATOM 1503 C CA . THR A 1 189 ? -10.189 9.485 16.670 1.00 98.75 189 THR A CA 1
ATOM 1504 C C . THR A 1 189 ? -8.735 9.164 16.342 1.00 98.75 189 THR A C 1
ATOM 1506 O O . THR A 1 189 ? -8.137 8.224 16.880 1.00 98.75 189 THR A O 1
ATOM 1509 N N . ALA A 1 190 ? -8.154 9.951 15.442 1.00 98.62 190 ALA A N 1
ATOM 1510 C CA . ALA A 1 190 ? -6.734 9.918 15.139 1.00 98.62 190 ALA A CA 1
ATOM 1511 C C . ALA A 1 190 ? -6.187 11.338 14.966 1.00 98.62 190 ALA A C 1
ATOM 1513 O O . ALA A 1 190 ? -6.821 12.180 14.330 1.00 98.62 190 ALA A O 1
ATOM 1514 N N . HIS A 1 191 ? -4.989 11.575 15.494 1.00 98.50 191 HIS A N 1
ATOM 1515 C CA . HIS A 1 191 ? -4.171 12.753 15.220 1.00 98.50 191 HIS A CA 1
ATOM 1516 C C . HIS A 1 191 ? -2.759 12.282 14.885 1.00 98.50 191 HIS A C 1
ATOM 1518 O O . HIS A 1 191 ? -2.055 11.708 15.719 1.00 98.50 191 HIS A O 1
ATOM 1524 N N . LEU A 1 192 ? -2.380 12.504 13.633 1.00 98.06 192 LEU A N 1
ATOM 1525 C CA . LEU A 1 192 ? -1.102 12.133 13.045 1.00 98.06 192 LEU A CA 1
ATOM 1526 C C . LEU A 1 192 ? -0.416 13.421 12.598 1.00 98.06 192 LEU A C 1
ATOM 1528 O O . LEU A 1 192 ? -1.058 14.244 11.950 1.00 98.06 192 LEU A O 1
ATOM 1532 N N . GLU A 1 193 ? 0.843 13.631 12.966 1.00 97.50 193 GLU A N 1
ATOM 1533 C CA . GLU A 1 193 ? 1.555 14.870 12.644 1.00 97.50 193 GLU A CA 1
ATOM 1534 C C . GLU A 1 193 ? 3.073 14.679 12.690 1.00 97.50 193 GLU A C 1
ATOM 1536 O O . GLU A 1 193 ? 3.610 14.131 13.662 1.00 97.50 193 GLU A O 1
ATOM 1541 N N . THR A 1 194 ? 3.766 15.143 11.647 1.00 95.38 194 THR A N 1
ATOM 1542 C CA . THR A 1 194 ? 5.234 15.179 11.599 1.00 95.38 194 THR A CA 1
ATOM 1543 C C . THR A 1 194 ? 5.793 16.048 12.722 1.00 95.38 194 THR A C 1
ATOM 1545 O O . THR A 1 194 ? 5.117 16.917 13.267 1.00 95.38 194 THR A O 1
ATOM 1548 N N . ALA A 1 195 ? 7.059 15.838 13.087 1.00 94.44 195 ALA A N 1
ATOM 1549 C CA . ALA A 1 195 ? 7.706 16.673 14.102 1.00 94.44 195 ALA A CA 1
ATOM 1550 C C . ALA A 1 195 ? 7.757 18.165 13.710 1.00 94.44 195 ALA A C 1
ATOM 1552 O O . ALA A 1 195 ? 7.724 19.022 14.588 1.00 94.44 195 ALA A O 1
ATOM 1553 N N . SER A 1 196 ? 7.825 18.467 12.409 1.00 93.75 196 SER A N 1
ATOM 1554 C CA . SER A 1 196 ? 7.793 19.826 11.855 1.00 93.75 196 SER A CA 1
ATOM 1555 C C . SER A 1 196 ? 6.386 20.431 11.774 1.00 93.75 196 SER A C 1
ATOM 1557 O O . SER A 1 196 ? 6.274 21.639 11.583 1.00 93.75 196 SER A O 1
ATOM 1559 N N . GLY A 1 197 ? 5.323 19.626 11.878 1.00 94.31 197 GLY A N 1
ATOM 1560 C CA . GLY A 1 197 ? 3.935 20.074 11.711 1.00 94.31 197 GLY A CA 1
ATOM 1561 C C . GLY A 1 197 ? 3.517 20.350 10.259 1.00 94.31 197 GLY A C 1
ATOM 1562 O O . GLY A 1 197 ? 2.368 20.701 10.001 1.00 94.31 197 GLY A O 1
ATOM 1563 N N . ASP A 1 198 ? 4.417 20.166 9.290 1.00 91.62 198 ASP A N 1
ATOM 1564 C CA . ASP A 1 198 ? 4.171 20.426 7.863 1.00 91.62 198 ASP A CA 1
ATOM 1565 C C . ASP A 1 198 ? 3.232 19.414 7.189 1.00 91.62 198 ASP A C 1
ATOM 1567 O O . ASP A 1 198 ? 2.692 19.685 6.113 1.00 91.62 198 ASP A O 1
ATOM 1571 N N . ARG A 1 199 ? 3.024 18.258 7.824 1.00 92.94 199 ARG A N 1
ATOM 1572 C CA . ARG A 1 199 ? 2.171 17.178 7.347 1.00 92.94 199 ARG A CA 1
ATOM 1573 C C . ARG A 1 199 ? 1.413 16.576 8.517 1.00 92.94 199 ARG A C 1
ATOM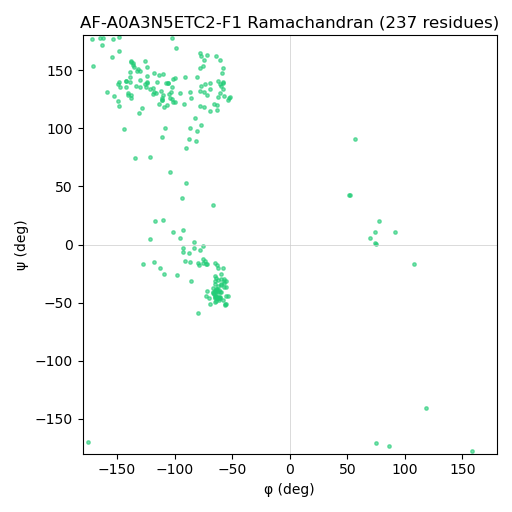 1575 O O . ARG A 1 199 ? 2.015 16.152 9.505 1.00 92.94 199 ARG A O 1
ATOM 1582 N N . GLY A 1 200 ? 0.105 16.433 8.361 1.00 95.19 200 GLY A N 1
ATOM 1583 C CA . GLY A 1 200 ? -0.724 15.814 9.383 1.00 95.19 200 GLY A CA 1
ATOM 1584 C C . GLY A 1 200 ? -2.090 15.371 8.892 1.00 95.19 200 GLY A C 1
ATOM 1585 O O . GLY A 1 200 ? -2.484 15.625 7.753 1.00 95.19 200 GLY A O 1
ATOM 1586 N N . TYR A 1 201 ? -2.787 14.652 9.765 1.00 97.00 201 TYR A N 1
ATOM 1587 C CA . TYR A 1 201 ? -4.149 14.192 9.560 1.00 97.00 201 TYR A CA 1
ATOM 1588 C 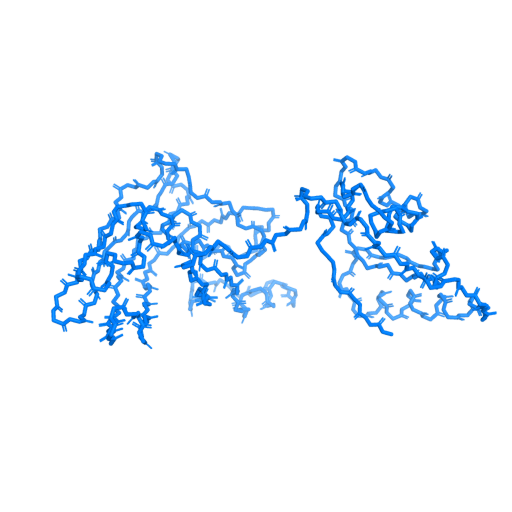C . TYR A 1 201 ? -4.877 14.110 10.903 1.00 97.00 201 TYR A C 1
ATOM 1590 O O . TYR A 1 201 ? -4.431 13.416 11.822 1.00 97.00 201 TYR A O 1
ATOM 1598 N N . LYS A 1 202 ? -6.003 14.816 11.015 1.00 98.44 202 LYS A N 1
ATOM 1599 C CA . LYS A 1 202 ? -6.930 14.725 12.149 1.00 98.44 202 LYS A CA 1
ATOM 1600 C C . LYS A 1 202 ? -8.240 14.142 11.664 1.00 98.44 202 LYS A C 1
ATOM 1602 O O . LYS A 1 202 ? -8.860 14.725 10.779 1.00 98.44 202 LYS A O 1
ATOM 1607 N N . ALA A 1 203 ? -8.650 13.013 12.228 1.00 98.50 203 ALA A N 1
ATOM 1608 C CA . ALA A 1 203 ? -9.791 12.257 11.737 1.00 98.50 203 ALA A CA 1
ATOM 1609 C C . ALA A 1 203 ? -10.669 11.708 12.854 1.00 98.50 203 ALA A C 1
ATOM 1611 O O . ALA A 1 203 ? -10.184 11.298 13.909 1.00 98.50 203 ALA A O 1
ATOM 1612 N N . GLU A 1 204 ? -11.957 11.617 12.552 1.00 98.75 204 GLU A N 1
ATOM 1613 C CA . GLU A 1 204 ? -12.917 10.802 13.281 1.00 98.75 204 GLU A CA 1
ATOM 1614 C C . GLU A 1 204 ? -13.140 9.493 12.528 1.00 98.75 204 GLU A C 1
ATOM 1616 O O . GLU A 1 204 ? -13.152 9.452 11.293 1.00 98.75 204 GLU A O 1
ATOM 1621 N N . LEU A 1 205 ? -13.318 8.416 13.285 1.00 98.62 205 LEU A N 1
ATOM 1622 C CA . LEU A 1 205 ? -13.550 7.078 12.775 1.00 98.62 205 LEU A CA 1
ATOM 1623 C C . LEU A 1 205 ? -14.909 6.583 13.243 1.00 98.62 205 LEU A C 1
ATOM 1625 O O . LEU A 1 205 ? -15.249 6.682 14.425 1.00 98.62 205 LEU A O 1
ATOM 1629 N N . ARG A 1 206 ? -15.667 5.995 12.321 1.00 98.62 206 ARG A N 1
ATOM 1630 C CA . ARG A 1 206 ? -16.918 5.311 12.636 1.00 98.62 206 ARG A CA 1
ATOM 1631 C C . ARG A 1 206 ? -17.078 4.065 11.786 1.00 98.62 206 ARG A C 1
ATOM 1633 O O . ARG A 1 206 ? -16.762 4.076 10.598 1.00 98.62 206 ARG A O 1
ATOM 1640 N N . GLY A 1 207 ? -17.588 3.004 12.391 1.00 98.12 207 GLY A N 1
ATOM 1641 C CA . GLY A 1 207 ? -17.698 1.720 11.730 1.00 98.12 207 GLY A CA 1
ATOM 1642 C C . GLY A 1 207 ? -18.663 0.748 12.384 1.00 98.12 207 GLY A C 1
ATOM 1643 O O . GLY A 1 207 ? -19.244 1.035 13.431 1.00 98.12 207 GLY A O 1
ATOM 1644 N N . PHE A 1 208 ? -18.795 -0.414 11.759 1.00 98.25 208 PHE A N 1
ATOM 1645 C CA . PHE A 1 208 ? -19.587 -1.538 12.240 1.00 98.25 208 PHE A CA 1
ATOM 1646 C C . PHE A 1 208 ? -18.716 -2.782 12.346 1.00 98.25 208 PHE A C 1
ATOM 1648 O O . PHE A 1 208 ? -17.893 -3.051 11.469 1.00 98.25 208 PHE A O 1
ATOM 1655 N N . VAL A 1 209 ? -18.927 -3.535 13.418 1.00 98.06 209 VAL A N 1
ATOM 1656 C CA . VAL A 1 209 ? -18.247 -4.790 13.721 1.00 98.06 209 VAL A CA 1
ATOM 1657 C C . VAL A 1 209 ? -19.319 -5.827 14.010 1.00 98.06 209 VAL A C 1
ATOM 1659 O O . VAL A 1 209 ? -20.073 -5.694 14.972 1.00 98.06 209 VAL A O 1
ATOM 1662 N N . GLU A 1 210 ? -19.376 -6.873 13.191 1.00 98.00 210 GLU A N 1
ATOM 1663 C CA . GLU A 1 210 ? -20.291 -7.996 13.398 1.00 98.00 210 GLU A CA 1
ATOM 1664 C C . GLU A 1 210 ? -19.495 -9.296 13.412 1.00 98.00 210 GLU A C 1
ATOM 1666 O O . GLU A 1 210 ? -18.596 -9.516 12.590 1.00 98.00 210 GLU A O 1
ATOM 1671 N N . SER A 1 211 ? -19.837 -10.190 14.336 1.00 96.94 211 SER A N 1
ATOM 1672 C CA . SER A 1 211 ? -19.217 -11.506 14.430 1.00 96.94 211 SER A CA 1
ATOM 1673 C C . SER A 1 211 ? -20.258 -12.609 14.583 1.00 96.94 211 SER A C 1
ATOM 1675 O O . SER A 1 211 ? -21.334 -12.407 15.143 1.00 96.94 211 SER A O 1
ATOM 1677 N N . LYS A 1 212 ? -19.929 -13.787 14.057 1.00 96.69 212 LYS A N 1
ATOM 1678 C CA . LYS A 1 212 ? -20.720 -15.011 14.168 1.00 96.69 212 LYS A CA 1
ATOM 1679 C C . LYS A 1 212 ? -19.766 -16.187 14.332 1.00 96.69 212 LYS A C 1
ATOM 1681 O O . LYS A 1 212 ? -18.758 -16.254 13.633 1.00 96.69 212 LYS A O 1
ATOM 1686 N N . GLU A 1 213 ? -20.067 -17.092 15.264 1.00 94.81 213 GLU A N 1
ATOM 1687 C CA . GLU A 1 213 ? -19.292 -18.330 15.480 1.00 94.81 213 GLU A CA 1
ATOM 1688 C C . GLU A 1 213 ? -17.775 -18.081 15.637 1.00 94.81 213 GLU A C 1
ATOM 1690 O O . GLU A 1 213 ? -16.938 -18.772 15.059 1.00 94.81 213 GLU A O 1
ATOM 1695 N N . GLY A 1 214 ? -17.402 -17.039 16.391 1.00 92.88 214 GLY A N 1
ATOM 1696 C CA . GLY A 1 214 ? -15.995 -16.704 16.644 1.00 92.88 214 GLY A CA 1
ATOM 1697 C C . GLY A 1 214 ? -15.255 -16.062 15.460 1.00 92.88 214 GLY A C 1
ATOM 1698 O O . GLY A 1 214 ? -14.029 -15.931 15.490 1.00 92.88 214 GLY A O 1
ATOM 1699 N N . LYS A 1 215 ? -15.967 -15.664 14.398 1.00 94.31 215 LYS A N 1
ATOM 1700 C CA . LYS A 1 215 ? -15.396 -15.045 13.194 1.00 94.31 215 LYS A CA 1
ATOM 1701 C C . LYS A 1 215 ? -16.037 -13.695 12.914 1.00 94.31 215 LYS A C 1
ATOM 1703 O O . LYS A 1 215 ? -17.230 -13.516 13.133 1.00 94.31 215 LYS A O 1
ATOM 1708 N N . LEU A 1 216 ? -15.245 -12.752 12.401 1.00 95.38 216 LEU A N 1
ATOM 1709 C CA . LEU A 1 216 ? -15.797 -11.506 11.882 1.00 95.38 216 LEU A CA 1
ATOM 1710 C C . LEU A 1 216 ? -16.578 -11.820 10.609 1.00 95.38 216 LEU A C 1
ATOM 1712 O O . LEU A 1 216 ? -16.104 -12.559 9.748 1.00 95.38 216 LEU A O 1
ATOM 1716 N N . THR A 1 217 ? -17.773 -11.255 10.517 1.00 96.44 217 THR A N 1
ATOM 1717 C CA . THR A 1 217 ? -18.640 -11.320 9.331 1.00 96.44 217 THR A CA 1
ATOM 1718 C C . THR A 1 217 ? -18.795 -9.952 8.679 1.00 96.44 217 THR A C 1
ATOM 1720 O O . THR A 1 217 ? -19.071 -9.877 7.485 1.00 96.44 217 THR A O 1
ATOM 1723 N N . ARG A 1 218 ? -18.522 -8.881 9.434 1.00 96.69 218 ARG A N 1
ATOM 1724 C CA . ARG A 1 218 ? -18.476 -7.509 8.942 1.00 96.69 218 ARG A CA 1
ATOM 1725 C C . ARG A 1 218 ? -17.436 -6.701 9.705 1.00 96.69 218 ARG A C 1
ATOM 1727 O O . ARG A 1 218 ? -17.385 -6.757 10.935 1.00 96.69 218 ARG A O 1
ATOM 1734 N N . LEU A 1 219 ? -16.644 -5.933 8.965 1.00 96.94 219 LEU A N 1
ATOM 1735 C CA . LEU A 1 219 ? -15.830 -4.850 9.499 1.00 96.94 219 LEU A CA 1
ATOM 1736 C C . LEU A 1 219 ? -15.797 -3.721 8.472 1.00 96.94 219 LEU A C 1
ATOM 1738 O O . LEU A 1 219 ? -15.013 -3.761 7.527 1.00 96.94 219 LEU A O 1
ATOM 1742 N N . ASP A 1 220 ? -16.632 -2.715 8.698 1.00 96.62 220 ASP A N 1
ATOM 1743 C CA . ASP A 1 220 ? -16.638 -1.487 7.909 1.00 96.62 220 ASP A CA 1
ATOM 1744 C C . ASP A 1 220 ? -16.123 -0.363 8.794 1.00 96.62 220 ASP A C 1
ATOM 1746 O O . ASP A 1 220 ? -16.641 -0.181 9.893 1.00 96.62 220 ASP A O 1
ATOM 1750 N N . VAL A 1 221 ? -15.139 0.410 8.338 1.00 97.44 221 VAL A N 1
ATOM 1751 C CA . VAL A 1 221 ? -14.656 1.593 9.061 1.00 97.44 221 VAL A CA 1
ATOM 1752 C C . VAL A 1 221 ? -14.431 2.722 8.069 1.00 97.44 221 VAL A C 1
ATOM 1754 O O . VAL A 1 221 ? -13.739 2.553 7.067 1.00 97.44 221 VAL A O 1
ATOM 1757 N N . VAL A 1 222 ? -14.994 3.888 8.368 1.00 98.12 222 VAL A N 1
ATOM 1758 C CA . VAL A 1 222 ? -14.746 5.131 7.641 1.00 98.12 222 VAL A CA 1
ATOM 1759 C C . VAL A 1 222 ? -13.968 6.062 8.555 1.00 98.12 222 VAL A C 1
ATOM 1761 O O . VAL A 1 222 ? -14.424 6.366 9.655 1.00 98.12 222 VAL A O 1
ATOM 1764 N N . ALA A 1 223 ? -12.815 6.528 8.080 1.00 98.19 223 ALA A N 1
ATOM 1765 C CA . ALA A 1 223 ? -12.093 7.645 8.670 1.00 98.19 223 ALA A CA 1
ATOM 1766 C C . ALA A 1 223 ? -12.345 8.895 7.822 1.00 98.19 223 ALA A C 1
ATOM 1768 O O . ALA A 1 223 ? -12.115 8.877 6.610 1.00 98.19 223 ALA A O 1
ATOM 1769 N N . ARG A 1 224 ? -12.816 9.975 8.444 1.00 97.94 224 ARG A N 1
ATOM 1770 C CA . ARG A 1 224 ? -13.036 11.265 7.783 1.00 97.94 224 ARG A CA 1
ATOM 1771 C C . ARG A 1 224 ? -12.385 12.363 8.600 1.00 97.94 224 ARG A C 1
ATOM 1773 O O . ARG A 1 224 ? -12.554 12.416 9.814 1.00 97.94 224 ARG A O 1
ATOM 1780 N N . GLY A 1 225 ? -11.690 13.265 7.923 1.00 96.56 225 GLY A N 1
ATOM 1781 C CA . GLY A 1 225 ? -10.959 14.309 8.610 1.00 96.56 225 GLY A CA 1
ATOM 1782 C C . GLY A 1 225 ? -10.304 15.322 7.690 1.00 96.56 225 GLY A C 1
ATOM 1783 O O . GLY A 1 225 ? -10.542 15.328 6.480 1.00 96.56 225 GLY A O 1
ATOM 1784 N N . GLU A 1 226 ? -9.460 16.149 8.292 1.00 95.75 226 GLU A N 1
ATOM 1785 C CA . GLU A 1 226 ? -8.652 17.162 7.621 1.00 95.75 226 GLU A CA 1
ATOM 1786 C C . GLU A 1 226 ? -7.198 16.705 7.586 1.00 95.75 226 GLU A C 1
ATOM 1788 O O . GLU A 1 226 ? -6.585 16.460 8.629 1.00 95.75 226 GLU A O 1
ATOM 1793 N N . ALA A 1 227 ? -6.666 16.562 6.375 1.00 92.75 227 ALA A N 1
ATOM 1794 C CA . ALA A 1 227 ? -5.263 16.270 6.123 1.00 92.75 227 ALA A CA 1
ATOM 1795 C C . ALA A 1 227 ? -4.593 17.502 5.516 1.00 92.75 227 ALA A C 1
ATOM 1797 O O . ALA A 1 227 ? -5.224 18.228 4.749 1.00 92.75 227 ALA A O 1
ATOM 1798 N N . TRP A 1 228 ? -3.322 17.711 5.836 1.00 91.44 228 TRP A N 1
ATOM 1799 C CA . TRP A 1 228 ? -2.518 18.797 5.284 1.00 91.44 228 TRP A CA 1
ATOM 1800 C C . TRP A 1 228 ? -1.118 18.312 4.937 1.00 91.44 228 TRP A C 1
ATOM 1802 O O . TRP A 1 228 ? -0.625 17.304 5.458 1.00 91.44 228 TRP A O 1
ATOM 1812 N N . GLY A 1 229 ? -0.479 19.051 4.036 1.00 86.88 229 GLY A N 1
ATOM 1813 C CA . GLY A 1 229 ? 0.827 18.698 3.510 1.00 86.88 229 GLY A CA 1
ATOM 1814 C C . GLY A 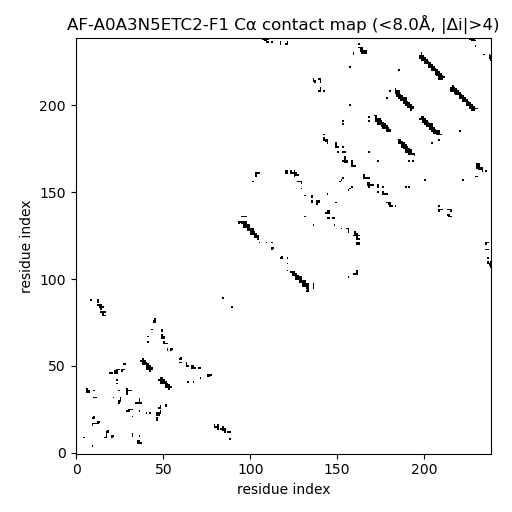1 229 ? 0.782 17.551 2.498 1.00 86.88 229 GLY A C 1
ATOM 1815 O O . GLY A 1 229 ? -0.265 17.119 1.998 1.00 86.88 229 GLY A O 1
ATOM 1816 N N . ALA A 1 230 ? 1.968 17.073 2.146 1.00 76.62 230 ALA A N 1
ATOM 1817 C CA . ALA A 1 230 ? 2.155 15.965 1.222 1.00 76.62 230 ALA A CA 1
ATOM 1818 C C . ALA A 1 230 ? 3.199 14.995 1.779 1.00 76.62 230 ALA A C 1
ATOM 1820 O O . ALA A 1 230 ? 4.083 15.373 2.547 1.00 76.62 230 ALA A O 1
ATOM 1821 N N . SER A 1 231 ? 3.092 13.732 1.385 1.00 70.88 231 SER A N 1
ATOM 1822 C CA . SER A 1 231 ? 4.133 12.729 1.597 1.00 70.88 231 SER A CA 1
ATOM 1823 C C . SER A 1 231 ? 4.709 12.309 0.250 1.00 70.88 231 SER A C 1
ATOM 1825 O O . SER A 1 231 ? 3.953 12.199 -0.711 1.00 70.88 231 SER A O 1
ATOM 1827 N N . GLY A 1 232 ? 6.006 12.004 0.193 1.00 65.00 232 GLY A N 1
ATOM 1828 C CA . GLY A 1 232 ? 6.610 11.383 -0.986 1.00 65.00 232 GLY A CA 1
ATOM 1829 C C . GLY A 1 232 ? 7.077 12.335 -2.092 1.00 65.00 232 GLY A C 1
ATOM 1830 O O . GLY A 1 232 ? 7.107 13.554 -1.942 1.00 65.00 232 GLY A O 1
ATOM 1831 N N . CYS A 1 233 ? 7.484 11.720 -3.208 1.00 52.94 233 CYS A N 1
ATOM 1832 C CA . CYS A 1 233 ? 8.143 12.342 -4.366 1.00 52.94 233 CYS A CA 1
ATOM 1833 C C . CYS A 1 233 ? 7.209 13.098 -5.323 1.00 52.94 233 CYS A C 1
ATOM 1835 O O . CYS A 1 233 ? 7.677 13.703 -6.286 1.00 52.94 233 CYS A O 1
ATOM 1837 N N . THR A 1 234 ? 5.900 13.051 -5.103 1.00 52.22 234 THR A N 1
ATOM 1838 C CA . THR A 1 234 ? 4.916 13.723 -5.947 1.00 52.22 234 THR A CA 1
ATOM 1839 C C . THR A 1 234 ? 4.299 14.865 -5.149 1.00 52.22 234 THR A C 1
ATOM 1841 O O . THR A 1 234 ? 3.301 14.684 -4.458 1.00 52.22 234 THR A O 1
ATOM 1844 N N . GLU A 1 235 ? 4.877 16.067 -5.276 1.00 51.88 235 GLU A N 1
ATOM 1845 C CA . GLU A 1 235 ? 4.340 17.350 -4.768 1.00 51.88 235 GLU A CA 1
ATOM 1846 C C . GLU A 1 235 ? 3.040 17.774 -5.485 1.00 51.88 235 GLU A C 1
ATOM 1848 O O . GLU A 1 235 ? 2.778 18.941 -5.772 1.00 51.88 235 GLU A O 1
ATOM 1853 N N . VAL A 1 236 ? 2.221 16.800 -5.858 1.00 52.56 236 VAL A N 1
ATOM 1854 C CA . VAL A 1 236 ? 1.045 16.982 -6.685 1.00 52.56 236 VAL A CA 1
ATOM 1855 C C . VAL A 1 236 ? -0.048 17.570 -5.810 1.00 52.56 236 VAL A C 1
ATOM 1857 O O . VAL A 1 236 ? -0.645 16.852 -5.016 1.00 52.56 236 VAL A O 1
ATOM 1860 N N . GLY A 1 237 ? -0.288 18.875 -5.953 1.00 50.84 237 GLY A N 1
ATOM 1861 C CA . GLY A 1 237 ? -1.398 19.595 -5.328 1.00 50.84 237 GLY A CA 1
ATOM 1862 C C . GLY A 1 237 ? -1.405 19.448 -3.812 1.00 50.84 237 GLY A C 1
ATOM 1863 O O . GLY A 1 237 ? -1.998 18.515 -3.283 1.00 50.84 237 GLY A O 1
ATOM 1864 N N . LYS A 1 238 ? -0.751 20.360 -3.096 1.00 48.31 238 LYS A N 1
ATOM 1865 C CA . LYS A 1 238 ? -0.990 20.509 -1.657 1.00 48.31 238 LYS A CA 1
ATOM 1866 C C . LYS A 1 238 ? -2.460 20.935 -1.481 1.00 48.31 238 LYS A C 1
ATOM 1868 O O . LYS A 1 238 ? -2.828 21.930 -2.101 1.00 48.31 238 LYS A O 1
ATOM 1873 N N . PRO A 1 239 ? -3.306 20.166 -0.777 1.00 47.66 239 PRO A N 1
ATOM 1874 C CA . PRO A 1 239 ? -4.552 20.703 -0.254 1.00 47.66 239 PRO A CA 1
ATOM 1875 C C . PRO A 1 239 ? -4.287 21.623 0.944 1.00 47.66 239 PRO A C 1
ATOM 1877 O O . PRO A 1 239 ? -3.192 21.506 1.553 1.00 47.66 239 PRO A O 1
#

Nearest PDB structures (foldseek):
  5kpe-assembly1_A  TM=5.439E-01  e=2.192E-01  synthetic construct
  3d2l-assembly1_A  TM=4.653E-01  e=1.731E+00  Exiguobacterium sibiricum 255-15
  2k54-assembly1_A  TM=4.988E-01  e=1.731E+00  Agrobacterium fabrum str. C58
  2qux-assembly6_Q  TM=6.333E-01  e=6.118E+00  Pseudomonas phage PP7